Protein AF-A0A9C7URM0-F1 (afdb_monomer_lite)

Foldseek 3Di:
DDDDDDDDDDDPPDPPPPPPVVVVVVVVVVVVVVVPPPPPDDDDDDDDPPPPDDPVRVVVLLVPAPPPWAQEPVVRDTDNAAPPQFADDSSYTHNAADPCQQEAEPVRSYGHNDADQQWAWEADPNGTYTHNAADPQQHADERRYRHNDADPCWAAAPVNNYTHNAADPCQQADDPRYGHNDADPPWADEPRYTHPDADPQWAAEPRYTHNDAPPCFAAEPRYTHNDQVQFAWEFDDDRSHDTHTYTDRAADPCQQAAEPRYGHNDADPCWADDPRYTHNAADPQQRDDDPRYGHHD

pLDDT: mean 79.16, std 22.4, range [27.2, 97.56]

Sequence (297 aa):
MMRLAFLCFSCLLVFTMATSEKALEQQITSISHETNRSYERKSLTKETTYKSLTVAQLNKMLSGCPSPMYLNMVSHKCVVSCPDSTYSYNNLCVETCPPQYPAIDSSSRKCLSTCPQDKFVYLVDDIYVCVDSCPP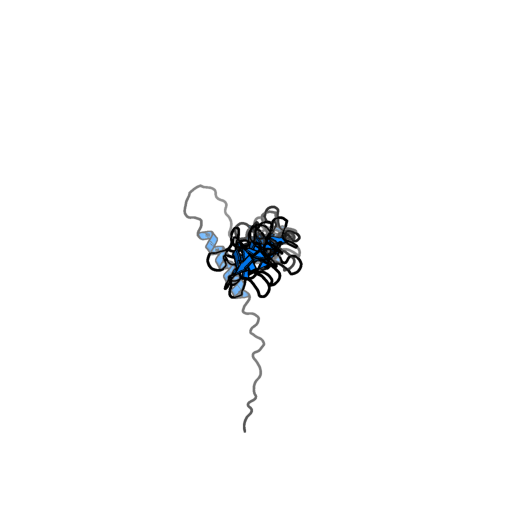GYNYIHGQQCVQTCPPYTWTDTSTMTCLSGCPTHLPYRMNRVCMKECPYPLLYDGNYCRNACLPNQFQAGRNCTSQCPSDTVYNGRICQGSCHEKFTEVVGTVGGQHARVCVQNCSSSKPLLFGTECVSSCPTGTVQYNGACLYGCPPIAPKHSNGHCVSE

InterPro domains:
  IPR009030 Growth factor receptor cysteine-rich domain superfamily [SSF57184] (65-201)
  IPR009030 Growth factor receptor cysteine-rich domain superfamily [SSF57184] (163-285)

Organism: NCBI:txid83374

Secondary structure (DSSP, 8-state):
-----------SSSSSSSSHHHHHHHHHHHHHHHTTSS--S-------------HHHHHHHHTTSPTT-EEETTTTEEESS--TT-EEETTEEESS--TTS-EEETTTTEEESS--TTSEEEEETTEEEEESSPPTT--EEETTEEESSPPTT-EEETTTTEEESS--TTS-EEETTEEESSPPTT-EEETTEEESS--TT-EEETTEEESS--TT-EEETTEEESS-TTSEEEEEEEETTEEEEEEESS--TTS-EEETTEEESSPPTT-EEETTEEESS--TTS-EEETTEEE--

Radius of gyration: 41.85 Å; chains: 1; bounding box: 98×56×119 Å

Structure (mmCIF, N/CA/C/O backbone):
data_AF-A0A9C7URM0-F1
#
_entry.id   AF-A0A9C7URM0-F1
#
loop_
_atom_site.group_PDB
_atom_site.id
_atom_site.type_symbol
_atom_site.label_atom_id
_atom_site.label_alt_id
_atom_site.label_comp_id
_atom_site.label_asym_id
_atom_site.label_entity_id
_atom_site.label_seq_id
_atom_site.pdbx_PDB_ins_code
_atom_site.Cartn_x
_atom_site.Cartn_y
_atom_site.Cartn_z
_atom_site.occupancy
_atom_site.B_iso_or_equiv
_atom_site.auth_seq_id
_atom_site.auth_comp_id
_atom_site.auth_asym_id
_atom_site.auth_atom_id
_atom_site.pdbx_PDB_model_num
ATOM 1 N N . MET A 1 1 ? 49.046 -44.428 4.514 1.00 33.72 1 MET A N 1
ATOM 2 C CA . MET A 1 1 ? 48.876 -45.377 3.390 1.00 33.72 1 MET A CA 1
ATOM 3 C C . MET A 1 1 ? 48.215 -44.609 2.258 1.00 33.72 1 MET A C 1
ATOM 5 O O . MET A 1 1 ? 47.101 -44.157 2.441 1.00 33.72 1 MET A O 1
ATOM 9 N N . MET A 1 2 ? 49.033 -44.110 1.324 1.00 27.50 2 MET A N 1
ATOM 10 C CA . MET A 1 2 ? 49.143 -44.574 -0.081 1.00 27.50 2 MET A CA 1
ATOM 11 C C . MET A 1 2 ? 48.060 -43.953 -0.984 1.00 27.50 2 MET A C 1
ATOM 13 O O . MET A 1 2 ? 46.892 -44.076 -0.671 1.00 27.50 2 MET A O 1
ATOM 17 N N . ARG A 1 3 ? 48.359 -43.332 -2.132 1.00 28.11 3 ARG A N 1
ATOM 18 C CA . ARG A 1 3 ? 49.636 -43.030 -2.802 1.00 28.11 3 ARG A CA 1
ATOM 19 C C . ARG A 1 3 ? 49.385 -42.012 -3.931 1.00 28.11 3 ARG A C 1
ATOM 21 O O . ARG A 1 3 ? 48.292 -41.954 -4.479 1.00 28.11 3 ARG A O 1
ATOM 28 N N . LEU A 1 4 ? 50.447 -41.282 -4.270 1.00 29.30 4 LEU A N 1
ATOM 29 C CA . LEU A 1 4 ? 50.670 -40.498 -5.490 1.00 29.30 4 LEU A CA 1
ATOM 30 C C . LEU A 1 4 ? 50.304 -41.239 -6.792 1.00 29.30 4 LEU A C 1
ATOM 32 O O . LEU A 1 4 ? 50.621 -42.421 -6.917 1.00 29.30 4 LEU A O 1
ATOM 36 N N . ALA A 1 5 ? 49.888 -40.472 -7.808 1.00 28.17 5 ALA A N 1
ATOM 37 C CA . ALA A 1 5 ? 50.411 -40.602 -9.171 1.00 28.17 5 ALA A CA 1
ATOM 38 C C . ALA A 1 5 ? 50.402 -39.240 -9.900 1.00 28.17 5 ALA A C 1
ATOM 40 O O . ALA A 1 5 ? 49.374 -38.582 -10.023 1.00 28.17 5 ALA A O 1
ATOM 41 N N . PHE A 1 6 ? 51.597 -38.840 -10.330 1.00 32.94 6 PHE A N 1
ATOM 42 C CA . PHE A 1 6 ? 51.953 -37.712 -11.194 1.00 32.94 6 PHE A CA 1
ATOM 43 C C . PHE A 1 6 ? 51.970 -38.166 -12.672 1.00 32.94 6 PHE A C 1
ATOM 45 O O . PHE A 1 6 ? 52.113 -39.361 -12.924 1.00 32.94 6 PHE A O 1
ATOM 52 N N . LEU A 1 7 ? 52.008 -37.178 -13.589 1.00 31.33 7 LEU A N 1
ATOM 53 C CA . LEU A 1 7 ? 52.282 -37.203 -15.053 1.00 31.33 7 LEU A CA 1
ATOM 54 C C . LEU A 1 7 ? 51.016 -37.214 -15.950 1.00 31.33 7 LEU A C 1
ATOM 56 O O . LEU A 1 7 ? 50.108 -37.990 -15.707 1.00 31.33 7 LEU A O 1
ATOM 60 N N . CYS A 1 8 ? 50.871 -36.413 -17.017 1.00 27.94 8 CYS A N 1
ATOM 61 C CA . CYS A 1 8 ? 51.815 -35.559 -17.743 1.00 27.94 8 CYS A CA 1
ATOM 62 C C . CYS A 1 8 ? 51.094 -34.414 -18.500 1.00 27.94 8 CYS A C 1
ATOM 64 O O . CYS A 1 8 ? 49.902 -34.480 -18.785 1.00 27.94 8 CYS A O 1
ATOM 66 N N . PHE A 1 9 ? 51.875 -33.379 -18.809 1.00 38.94 9 PHE A N 1
ATOM 67 C CA . PHE A 1 9 ? 51.583 -32.141 -19.538 1.00 38.94 9 PHE A CA 1
ATOM 68 C C . PHE A 1 9 ? 51.058 -32.345 -20.978 1.00 38.94 9 PHE A C 1
ATOM 70 O O . PHE A 1 9 ? 51.323 -33.371 -21.593 1.00 38.94 9 PHE A O 1
ATOM 77 N N . SER A 1 10 ? 50.473 -31.269 -21.534 1.00 35.78 10 SER A N 1
ATOM 78 C CA . SER A 1 10 ? 50.174 -30.977 -22.959 1.00 35.78 10 SER A CA 1
ATOM 79 C C . SER A 1 10 ? 48.793 -31.353 -23.538 1.00 35.78 10 SER A C 1
ATOM 81 O O . SER A 1 10 ? 48.663 -32.281 -24.321 1.00 35.78 10 SER A O 1
ATOM 83 N N . CYS A 1 11 ? 47.757 -30.548 -23.246 1.00 31.31 11 CYS A N 1
ATOM 84 C CA . CYS A 1 11 ? 46.614 -30.352 -24.171 1.00 31.31 11 CYS A CA 1
ATOM 85 C C . CYS A 1 11 ? 45.790 -29.066 -23.921 1.00 31.31 11 CYS A C 1
ATOM 87 O O . CYS A 1 11 ? 44.630 -28.972 -24.309 1.00 31.31 11 CYS A O 1
ATOM 89 N N . LEU A 1 12 ? 46.373 -28.045 -23.281 1.00 33.69 12 LEU A N 1
ATOM 90 C CA . LEU A 1 12 ? 45.657 -26.830 -22.855 1.00 33.69 12 LEU A CA 1
ATOM 91 C C . LEU A 1 12 ? 45.752 -25.636 -23.830 1.00 33.69 12 LEU A C 1
ATOM 93 O O . LEU A 1 12 ? 45.509 -24.507 -23.426 1.00 33.69 12 LEU A O 1
ATOM 97 N N . LEU A 1 13 ? 46.066 -25.854 -25.114 1.00 35.62 13 LEU A N 1
ATOM 98 C CA . LEU A 1 13 ? 46.237 -24.752 -26.083 1.00 35.62 13 LEU A CA 1
ATOM 99 C C . LEU A 1 13 ? 45.584 -24.956 -27.465 1.00 35.62 13 LEU A C 1
ATOM 101 O O . LEU A 1 13 ? 46.030 -24.352 -28.434 1.00 35.62 13 LEU A O 1
ATOM 105 N N . VAL A 1 14 ? 44.514 -25.757 -27.590 1.00 34.50 14 VAL A N 1
ATOM 106 C CA . VAL A 1 14 ? 43.814 -25.920 -28.895 1.00 34.50 14 VAL A CA 1
ATOM 107 C C . VAL A 1 14 ? 42.283 -25.735 -28.836 1.00 34.50 14 VAL A C 1
ATOM 109 O O . VAL A 1 14 ? 41.619 -25.764 -29.864 1.00 34.50 14 VAL A O 1
ATOM 112 N N . PHE A 1 15 ? 41.681 -25.441 -27.679 1.00 30.89 15 PHE A N 1
ATOM 113 C CA . PHE A 1 15 ? 40.209 -25.411 -27.546 1.00 30.89 15 PHE A CA 1
ATOM 114 C C . PHE A 1 15 ? 39.538 -24.023 -27.489 1.00 30.89 15 PHE A C 1
ATOM 116 O O . PHE A 1 15 ? 38.392 -23.925 -27.060 1.00 30.89 15 PHE A O 1
ATOM 123 N N . THR A 1 16 ? 40.185 -22.948 -27.957 1.00 35.06 16 THR A N 1
ATOM 124 C CA . THR A 1 16 ? 39.579 -21.593 -27.970 1.00 35.06 16 THR A CA 1
ATOM 125 C C . THR A 1 16 ? 39.284 -21.008 -29.356 1.00 35.06 16 THR A C 1
ATOM 127 O O . THR A 1 16 ? 38.852 -19.863 -29.431 1.00 35.06 16 THR A O 1
ATOM 130 N N . MET A 1 17 ? 39.432 -21.763 -30.453 1.00 34.03 17 MET A N 1
ATOM 131 C CA . MET A 1 17 ? 39.153 -21.242 -31.809 1.00 34.03 17 MET A CA 1
ATOM 132 C C . MET A 1 17 ? 38.007 -21.921 -32.573 1.00 34.03 17 MET A C 1
ATOM 134 O O . MET A 1 17 ? 37.719 -21.525 -33.694 1.00 34.03 17 MET A O 1
ATOM 138 N N . ALA A 1 18 ? 37.296 -22.886 -31.983 1.00 31.88 18 ALA A N 1
ATOM 139 C CA . ALA A 1 18 ? 36.272 -23.660 -32.703 1.00 31.88 18 ALA A CA 1
ATOM 140 C C . ALA A 1 18 ? 34.807 -23.265 -32.403 1.00 31.88 18 ALA A C 1
ATOM 142 O O . ALA A 1 18 ? 33.886 -23.921 -32.889 1.00 31.88 18 ALA A O 1
ATOM 143 N N . THR A 1 19 ? 34.558 -22.225 -31.598 1.00 36.72 19 THR A N 1
ATOM 144 C CA . THR A 1 19 ? 33.194 -21.844 -31.171 1.00 36.72 19 THR A CA 1
ATOM 145 C C . THR A 1 19 ? 32.627 -20.598 -31.862 1.00 36.72 19 THR A C 1
ATOM 147 O O . THR A 1 19 ? 31.415 -20.405 -31.812 1.00 36.72 19 THR A O 1
ATOM 150 N N . SER A 1 20 ? 33.436 -19.788 -32.560 1.00 40.25 20 SER A N 1
ATOM 151 C CA . SER A 1 20 ? 32.952 -18.583 -33.265 1.00 40.25 20 SER A CA 1
ATOM 152 C C . SER A 1 20 ? 32.461 -18.851 -34.694 1.00 40.25 20 SER A C 1
ATOM 154 O O . SER A 1 20 ? 31.527 -18.196 -35.149 1.00 40.25 20 SER A O 1
ATOM 156 N N . GLU A 1 21 ? 33.029 -19.838 -35.391 1.00 36.56 21 GLU A N 1
ATOM 157 C CA . GLU A 1 21 ? 32.695 -20.141 -36.792 1.00 36.56 21 GLU A CA 1
ATOM 158 C C . GLU A 1 21 ? 31.316 -20.816 -36.919 1.00 36.56 21 GLU A C 1
ATOM 160 O O . GLU A 1 21 ? 30.494 -20.428 -37.748 1.00 36.56 21 GLU A O 1
ATOM 165 N N . LYS A 1 22 ? 30.984 -21.724 -35.988 1.00 36.59 22 LYS A N 1
ATOM 166 C CA . LYS A 1 22 ? 29.659 -22.370 -35.921 1.00 36.59 22 LYS A CA 1
ATOM 167 C C . LYS A 1 22 ? 28.532 -21.422 -35.503 1.00 36.59 22 LYS A C 1
ATOM 169 O O . LYS A 1 22 ? 27.390 -21.620 -35.914 1.00 36.59 22 LYS A O 1
ATOM 174 N N . ALA A 1 23 ? 28.838 -20.392 -34.711 1.00 37.22 23 ALA A N 1
ATOM 175 C CA . ALA A 1 23 ? 27.860 -19.378 -34.320 1.00 37.22 23 ALA A CA 1
ATOM 176 C C . ALA A 1 23 ? 27.489 -18.457 -35.500 1.00 37.22 23 ALA A C 1
ATOM 178 O O . ALA A 1 23 ? 26.336 -18.046 -35.612 1.00 37.22 23 ALA A O 1
ATOM 179 N N . LEU A 1 24 ? 28.437 -18.195 -36.410 1.00 36.34 24 LEU A N 1
ATOM 180 C CA . LEU A 1 24 ? 28.233 -17.394 -37.619 1.00 36.34 24 LEU A CA 1
ATOM 181 C C . LEU A 1 24 ? 27.504 -18.182 -38.728 1.00 36.34 24 LEU A C 1
ATOM 183 O O . LEU A 1 24 ? 26.610 -17.641 -39.376 1.00 36.34 24 LEU A O 1
ATOM 187 N N . GLU A 1 25 ? 27.806 -19.475 -38.906 1.00 36.38 25 GLU A N 1
ATOM 188 C CA . GLU A 1 25 ? 27.089 -20.342 -39.862 1.00 36.38 25 GLU A CA 1
ATOM 189 C C . GLU A 1 25 ? 25.610 -20.546 -39.487 1.00 36.38 25 GLU A C 1
ATOM 191 O O . GLU A 1 25 ? 24.729 -20.490 -40.353 1.00 36.38 25 GLU A O 1
ATOM 196 N N . GLN A 1 26 ? 25.299 -20.712 -38.195 1.00 40.25 26 GLN A N 1
ATOM 197 C CA . GLN A 1 26 ? 23.907 -20.816 -37.738 1.00 40.25 26 GLN A CA 1
ATOM 198 C C . GLN A 1 26 ? 23.119 -19.505 -37.930 1.00 40.25 26 GLN A C 1
ATOM 200 O O . GLN A 1 26 ? 21.923 -19.562 -38.214 1.00 40.25 26 GLN A O 1
ATOM 205 N N . GLN A 1 27 ? 23.775 -18.339 -37.860 1.00 41.38 27 GLN A N 1
ATOM 206 C CA . GLN A 1 27 ? 23.152 -17.020 -38.066 1.00 41.38 27 GLN A CA 1
ATOM 207 C C . GLN A 1 27 ? 22.855 -16.693 -39.540 1.00 41.38 27 GLN A C 1
ATOM 209 O O . GLN A 1 27 ? 21.894 -15.987 -39.833 1.00 41.38 27 GLN A O 1
ATOM 214 N N . ILE A 1 28 ? 23.636 -17.225 -40.485 1.00 42.84 28 ILE A N 1
ATOM 215 C CA . ILE A 1 28 ? 23.419 -17.015 -41.929 1.00 42.84 28 ILE A CA 1
ATOM 216 C C . ILE A 1 28 ? 22.266 -17.894 -42.452 1.00 42.84 28 ILE A C 1
ATOM 218 O O . ILE A 1 28 ? 21.562 -17.516 -43.390 1.00 42.84 28 ILE A O 1
ATOM 222 N N . THR A 1 29 ? 22.022 -19.042 -41.810 1.00 34.50 29 THR A N 1
ATOM 223 C CA . THR A 1 29 ? 21.007 -20.021 -42.237 1.00 34.50 29 THR A CA 1
ATOM 224 C C . THR A 1 29 ? 19.575 -19.616 -41.849 1.00 34.50 29 THR A C 1
ATOM 226 O O . THR A 1 29 ? 18.628 -19.981 -42.540 1.00 34.50 29 THR A O 1
ATOM 229 N N . SER A 1 30 ? 19.379 -18.821 -40.789 1.00 34.44 30 SER A N 1
ATOM 230 C CA . SER A 1 30 ? 18.045 -18.305 -40.429 1.00 34.44 30 SER A CA 1
ATOM 231 C C . SER A 1 30 ? 17.583 -17.174 -41.360 1.00 34.44 30 SER A C 1
ATOM 233 O O . SER A 1 30 ? 16.408 -17.119 -41.719 1.00 34.44 30 SER A O 1
ATOM 235 N N . ILE A 1 31 ? 18.516 -16.339 -41.836 1.00 39.41 31 ILE A N 1
ATOM 236 C CA . ILE A 1 31 ? 18.254 -15.224 -42.767 1.00 39.41 31 ILE A CA 1
ATOM 237 C C . ILE A 1 31 ? 17.792 -15.733 -44.148 1.00 39.41 31 ILE A C 1
ATOM 239 O O . ILE A 1 31 ? 16.957 -15.105 -44.804 1.00 39.41 31 ILE A O 1
ATOM 243 N N . SER A 1 32 ? 18.283 -16.896 -44.590 1.00 34.50 32 SER A N 1
ATOM 244 C CA . SER A 1 32 ? 17.879 -17.514 -45.863 1.00 34.50 32 SER A CA 1
ATOM 245 C C . SER A 1 32 ? 16.561 -18.298 -45.789 1.00 34.50 32 SER A C 1
ATOM 247 O O . SER A 1 32 ? 15.933 -18.539 -46.821 1.00 34.50 32 SER A O 1
ATOM 249 N N . HIS A 1 33 ? 16.115 -18.693 -44.590 1.00 30.55 33 HIS A N 1
ATOM 250 C CA . HIS A 1 33 ? 14.894 -19.486 -44.418 1.00 30.55 33 HIS A CA 1
ATOM 251 C C . HIS A 1 33 ? 13.626 -18.635 -44.235 1.00 30.55 33 HIS A C 1
ATOM 253 O O . HIS A 1 33 ? 12.562 -19.032 -44.715 1.00 30.55 33 HIS A O 1
ATOM 259 N N . GLU A 1 34 ? 13.713 -17.457 -43.606 1.00 31.62 34 GLU A N 1
ATOM 260 C CA . GLU A 1 34 ? 12.561 -16.548 -43.445 1.00 31.62 34 GLU A CA 1
ATOM 261 C C . GLU A 1 34 ? 12.180 -15.822 -44.742 1.00 31.62 34 GLU A C 1
ATOM 263 O O . GLU A 1 34 ? 10.998 -15.580 -44.994 1.00 31.62 34 GLU A O 1
ATOM 268 N N . THR A 1 35 ? 13.144 -15.590 -45.635 1.00 34.53 35 THR A N 1
ATOM 269 C CA . THR A 1 35 ? 12.897 -15.019 -46.970 1.00 34.53 35 THR A CA 1
ATOM 270 C C . THR A 1 35 ? 12.069 -15.936 -47.882 1.00 34.53 35 THR A C 1
ATOM 272 O O . THR A 1 35 ? 11.490 -15.454 -48.853 1.00 34.53 35 THR A O 1
ATOM 275 N N . ASN A 1 36 ? 11.925 -17.228 -47.549 1.00 34.06 36 ASN A N 1
ATOM 276 C CA . ASN A 1 36 ? 11.201 -18.206 -48.371 1.00 34.06 36 ASN A CA 1
ATOM 277 C C . ASN A 1 36 ? 9.778 -18.551 -47.895 1.00 34.06 36 ASN A C 1
ATOM 279 O O . ASN A 1 36 ? 9.052 -19.207 -48.637 1.00 34.06 36 ASN A O 1
ATOM 283 N N . ARG A 1 37 ? 9.335 -18.141 -46.694 1.00 28.98 37 ARG A N 1
ATOM 284 C CA . ARG A 1 37 ? 8.033 -18.598 -46.147 1.00 28.98 37 ARG A CA 1
ATOM 285 C C . ARG A 1 37 ? 6.861 -17.621 -46.300 1.00 28.98 37 ARG A C 1
ATOM 287 O O . ARG A 1 37 ? 5.732 -17.999 -46.014 1.00 28.98 37 ARG A O 1
ATOM 294 N N . SER A 1 38 ? 7.107 -16.400 -46.776 1.00 30.59 38 SER A N 1
ATOM 295 C CA . SER A 1 38 ? 6.070 -15.364 -46.958 1.00 30.59 38 SER A CA 1
ATOM 296 C C . SER A 1 38 ? 5.505 -15.286 -48.392 1.00 30.59 38 SER A C 1
ATOM 298 O O . SER A 1 38 ? 4.476 -14.660 -48.632 1.00 30.59 38 SER A O 1
ATOM 300 N N . TYR A 1 39 ? 6.121 -15.963 -49.368 1.00 30.47 39 TYR A N 1
ATOM 301 C CA . TYR A 1 39 ? 5.790 -15.817 -50.794 1.00 30.47 39 TYR A CA 1
ATOM 302 C C . TYR A 1 39 ? 4.950 -16.973 -51.373 1.00 30.47 39 TYR A C 1
ATOM 304 O O . TYR A 1 39 ? 5.244 -17.505 -52.435 1.00 30.47 39 TYR A O 1
ATOM 312 N N . GLU A 1 40 ? 3.834 -17.323 -50.729 1.00 34.56 40 GLU A N 1
ATOM 313 C CA . GLU A 1 40 ? 2.717 -17.981 -51.427 1.00 34.56 40 GLU A CA 1
ATOM 314 C C . GLU A 1 40 ? 1.411 -17.214 -51.188 1.00 34.56 40 GLU A C 1
ATOM 316 O O . GLU A 1 40 ? 0.646 -17.519 -50.276 1.00 34.56 40 GLU A O 1
ATOM 321 N N . ARG A 1 41 ? 1.174 -16.194 -52.029 1.00 35.19 41 ARG A N 1
ATOM 322 C CA . ARG A 1 41 ? -0.112 -15.810 -52.662 1.00 35.19 41 ARG A CA 1
ATOM 323 C C . ARG A 1 41 ? -0.140 -14.314 -52.989 1.00 35.19 41 ARG A C 1
ATOM 325 O O . ARG A 1 41 ? -0.515 -13.501 -52.152 1.00 35.19 41 ARG A O 1
ATOM 332 N N . LYS A 1 42 ? 0.124 -13.998 -54.260 1.00 28.27 42 LYS A N 1
ATOM 333 C CA . LYS A 1 42 ? -0.661 -13.126 -55.167 1.00 28.27 42 LYS A CA 1
ATOM 334 C C . LYS A 1 42 ? 0.268 -12.475 -56.191 1.00 28.27 42 LYS A C 1
ATOM 336 O O . LYS A 1 42 ? 1.227 -11.795 -55.853 1.00 28.27 42 LYS A O 1
ATOM 341 N N . SER A 1 43 ? -0.053 -12.711 -57.457 1.00 36.28 43 SER A N 1
ATOM 342 C CA . SER A 1 43 ? 0.587 -12.126 -58.628 1.00 36.28 43 SER A CA 1
ATOM 343 C C . SER A 1 43 ? 0.502 -10.598 -58.625 1.00 36.28 43 SER A C 1
ATOM 345 O O . SER A 1 43 ? -0.605 -10.077 -58.500 1.00 36.28 43 SER A O 1
ATOM 347 N N . LEU A 1 44 ? 1.607 -9.903 -58.904 1.00 27.53 44 LEU A N 1
ATOM 348 C CA . LEU A 1 44 ? 1.635 -8.862 -59.937 1.00 27.53 44 LEU A CA 1
ATOM 349 C C . LEU A 1 44 ? 3.079 -8.480 -60.298 1.00 27.53 44 LEU A C 1
ATOM 351 O O . LEU A 1 44 ? 3.937 -8.264 -59.452 1.00 27.53 44 LEU A O 1
ATOM 355 N N . THR A 1 45 ? 3.304 -8.409 -61.599 1.00 33.88 45 THR A N 1
ATOM 356 C CA . THR A 1 45 ? 4.505 -8.036 -62.347 1.00 33.88 45 THR A CA 1
ATOM 357 C C . THR A 1 45 ? 5.186 -6.736 -61.893 1.00 33.88 45 THR A C 1
ATOM 359 O O . THR A 1 45 ? 4.621 -5.656 -62.070 1.00 33.88 45 THR A O 1
ATOM 362 N N . LYS A 1 46 ? 6.446 -6.825 -61.444 1.00 27.20 46 LYS A N 1
ATOM 363 C CA . LYS A 1 46 ? 7.530 -5.882 -61.785 1.00 27.20 46 LYS A CA 1
ATOM 364 C C . LYS A 1 46 ? 8.878 -6.470 -61.359 1.00 27.20 46 LYS A C 1
ATOM 366 O O . LYS A 1 46 ? 9.115 -6.707 -60.180 1.00 27.20 46 LYS A O 1
ATOM 371 N N . GLU A 1 47 ? 9.741 -6.725 -62.336 1.00 35.31 47 GLU A N 1
ATOM 372 C CA . GLU A 1 47 ? 11.135 -7.102 -62.120 1.00 35.31 47 GLU A CA 1
ATOM 373 C C . GLU A 1 47 ? 11.853 -6.011 -61.316 1.00 35.31 47 GLU A C 1
ATOM 375 O O . GLU A 1 47 ? 12.142 -4.927 -61.818 1.00 35.31 47 GLU A O 1
ATOM 380 N N . THR A 1 48 ? 12.173 -6.318 -60.065 1.00 28.30 48 THR A N 1
ATOM 381 C CA . THR A 1 48 ? 13.314 -5.715 -59.376 1.00 28.30 48 THR A CA 1
ATOM 382 C C . THR A 1 48 ? 14.245 -6.861 -59.042 1.00 28.30 48 THR A C 1
ATOM 384 O O . THR A 1 48 ? 14.036 -7.606 -58.089 1.00 28.30 48 THR A O 1
ATOM 387 N N . THR A 1 49 ? 15.240 -7.048 -59.899 1.00 27.69 49 THR A N 1
ATOM 388 C CA . THR A 1 49 ? 16.318 -8.019 -59.750 1.00 27.69 49 THR A CA 1
ATOM 389 C C . THR A 1 49 ? 17.152 -7.645 -58.523 1.00 27.69 49 THR A C 1
ATOM 391 O O . THR A 1 49 ? 18.157 -6.947 -58.638 1.00 27.69 49 THR A O 1
ATOM 394 N N . TYR A 1 50 ? 16.747 -8.080 -57.328 1.00 35.97 50 TYR A N 1
ATOM 395 C CA . TYR A 1 50 ? 17.628 -8.049 -56.162 1.00 35.97 50 TYR A CA 1
ATOM 396 C C . TYR A 1 50 ? 18.649 -9.172 -56.353 1.00 35.97 50 TYR A C 1
ATOM 398 O O . TYR A 1 50 ? 18.369 -10.350 -56.136 1.00 35.97 50 TYR A O 1
ATOM 406 N N . LYS A 1 51 ? 19.829 -8.821 -56.867 1.00 42.09 51 LYS A N 1
ATOM 407 C CA . LYS A 1 51 ? 20.956 -9.747 -56.976 1.00 42.09 51 LYS A CA 1
ATOM 408 C C . LYS A 1 51 ? 21.350 -10.120 -55.545 1.00 42.09 51 LYS A C 1
ATOM 410 O O . LYS A 1 51 ? 21.887 -9.282 -54.827 1.00 42.09 51 LYS A O 1
ATOM 415 N N . SER A 1 52 ? 21.046 -11.341 -55.112 1.00 51.47 52 SER A N 1
ATOM 416 C CA . SER A 1 52 ? 21.477 -11.852 -53.810 1.00 51.47 52 SER A CA 1
ATOM 417 C C . SER A 1 52 ? 23.004 -11.766 -53.734 1.00 51.47 52 SER A C 1
ATOM 419 O O . SER A 1 52 ? 23.694 -12.462 -54.486 1.00 51.47 52 SER A O 1
ATOM 421 N N . LEU A 1 53 ? 23.540 -10.877 -52.892 1.00 57.47 53 LEU A N 1
ATOM 422 C CA . LEU A 1 53 ? 24.982 -10.784 -52.671 1.00 57.47 53 LEU A CA 1
ATOM 423 C C . LEU A 1 53 ? 25.500 -12.116 -52.119 1.00 57.47 53 LEU A C 1
ATOM 425 O O . LEU A 1 53 ? 24.871 -12.731 -51.259 1.00 57.47 53 LEU A O 1
ATOM 429 N N . THR A 1 54 ? 26.664 -12.556 -52.589 1.00 63.75 54 THR A N 1
ATOM 430 C CA . THR A 1 54 ? 27.332 -13.728 -52.012 1.00 63.75 54 THR A CA 1
ATOM 431 C C . THR A 1 54 ? 27.934 -13.380 -50.647 1.00 63.75 54 THR A C 1
ATOM 433 O O . THR A 1 54 ? 28.313 -12.234 -50.400 1.00 63.75 54 THR A O 1
ATOM 436 N N . VAL A 1 55 ? 28.096 -14.372 -49.764 1.00 59.66 55 VAL A N 1
ATOM 437 C CA . VAL A 1 55 ? 28.732 -14.197 -48.437 1.00 59.66 55 VAL A CA 1
ATOM 438 C C . VAL A 1 55 ? 30.113 -13.530 -48.555 1.00 59.66 55 VAL A C 1
ATOM 440 O O . VAL A 1 55 ? 30.466 -12.664 -47.761 1.00 59.66 55 VAL A O 1
ATOM 443 N N . ALA A 1 56 ? 30.868 -13.847 -49.611 1.00 58.69 56 ALA A N 1
ATOM 444 C CA . ALA A 1 56 ? 32.158 -13.221 -49.899 1.00 58.69 56 ALA A CA 1
ATOM 445 C C . ALA A 1 56 ? 32.045 -11.734 -50.294 1.00 58.69 56 ALA A C 1
ATOM 447 O O . ALA A 1 56 ? 32.893 -10.929 -49.911 1.00 58.69 56 ALA A O 1
ATOM 448 N N . GLN A 1 57 ? 31.004 -11.349 -51.041 1.00 61.50 57 GLN A N 1
ATOM 449 C CA . GLN A 1 57 ? 30.743 -9.949 -51.394 1.00 61.50 57 GLN A CA 1
ATOM 450 C C . GLN A 1 57 ? 30.311 -9.137 -50.167 1.00 61.50 57 GLN A C 1
ATOM 452 O O . GLN A 1 57 ? 30.770 -8.008 -49.999 1.00 61.50 57 GLN A O 1
ATOM 457 N N . LEU A 1 58 ? 29.510 -9.733 -49.279 1.00 60.81 58 LEU A N 1
ATOM 458 C CA . LEU A 1 58 ? 29.095 -9.115 -48.022 1.00 60.81 58 LEU A CA 1
ATOM 459 C C . LEU A 1 58 ? 30.276 -8.923 -47.056 1.00 60.81 58 LEU A C 1
ATOM 461 O O . LEU A 1 58 ? 30.482 -7.822 -46.551 1.00 60.81 58 LEU A O 1
ATOM 465 N N . ASN A 1 59 ? 31.112 -9.950 -46.875 1.00 63.38 59 ASN A N 1
ATOM 466 C CA . ASN A 1 59 ? 32.312 -9.872 -46.034 1.00 63.38 59 ASN A CA 1
ATOM 467 C C . ASN A 1 59 ? 33.317 -8.831 -46.550 1.00 63.38 59 ASN A C 1
ATOM 469 O O . ASN A 1 59 ? 33.907 -8.093 -45.762 1.00 63.38 59 ASN A O 1
ATOM 473 N N . LYS A 1 60 ? 33.460 -8.708 -47.876 1.00 66.31 60 LYS A N 1
ATOM 474 C CA . LYS A 1 60 ? 34.294 -7.674 -48.501 1.00 66.31 60 LYS A CA 1
ATOM 475 C C . LYS A 1 60 ? 33.769 -6.262 -48.217 1.00 66.31 60 LYS A C 1
ATOM 477 O O . LYS A 1 60 ? 34.566 -5.369 -47.938 1.00 66.31 60 LYS A O 1
ATOM 482 N N . MET A 1 61 ? 32.451 -6.060 -48.249 1.00 64.75 61 MET A N 1
ATOM 483 C CA . MET A 1 61 ? 31.825 -4.777 -47.906 1.00 64.75 61 MET A CA 1
ATOM 484 C C . MET A 1 61 ? 31.938 -4.450 -46.409 1.00 64.75 61 MET A C 1
ATOM 486 O O . MET A 1 61 ? 32.240 -3.307 -46.077 1.00 64.75 61 MET A O 1
ATOM 490 N N . LEU A 1 62 ? 31.789 -5.437 -45.514 1.00 62.72 62 LEU A N 1
ATOM 491 C CA . LEU A 1 62 ? 32.012 -5.256 -44.070 1.00 62.72 62 LEU A CA 1
ATOM 492 C C . LEU A 1 62 ? 33.451 -4.827 -43.757 1.00 62.72 62 LEU A C 1
ATOM 494 O O . LEU A 1 62 ? 33.662 -3.932 -42.946 1.00 62.72 62 LEU A O 1
ATOM 498 N N . SER A 1 63 ? 34.441 -5.433 -44.420 1.00 63.47 63 SER A N 1
ATOM 499 C CA . SER A 1 63 ? 35.858 -5.075 -44.250 1.00 63.47 63 SER A CA 1
ATOM 500 C C . SER A 1 63 ? 36.247 -3.719 -44.860 1.00 63.47 63 SER A C 1
ATOM 502 O O . SER A 1 63 ? 37.374 -3.268 -44.672 1.00 63.47 63 SER A O 1
ATOM 504 N N . GLY A 1 64 ? 35.340 -3.082 -45.613 1.00 67.69 64 GLY A N 1
ATOM 505 C CA . GLY A 1 64 ? 35.600 -1.850 -46.361 1.00 67.69 64 GLY A CA 1
ATOM 506 C C . GLY A 1 64 ? 35.167 -0.558 -45.666 1.00 67.69 64 GLY A C 1
ATOM 507 O O . GLY A 1 64 ? 35.603 0.511 -46.090 1.00 67.69 64 GLY A O 1
ATOM 508 N N . CYS A 1 65 ? 34.333 -0.620 -44.623 1.00 79.25 65 CYS A N 1
ATOM 509 C CA . CYS A 1 65 ? 33.932 0.581 -43.889 1.00 79.25 65 CYS A CA 1
ATOM 510 C C . CYS A 1 65 ? 34.954 0.901 -42.783 1.00 79.25 65 CYS A C 1
ATOM 512 O O . CYS A 1 65 ? 35.118 0.101 -41.860 1.00 79.25 65 CYS A O 1
ATOM 514 N N . PRO A 1 66 ? 35.649 2.055 -42.840 1.00 81.25 66 PRO A N 1
ATOM 515 C CA . PRO A 1 66 ? 36.563 2.456 -41.779 1.00 81.25 66 PRO A CA 1
ATOM 516 C C . PRO A 1 66 ? 35.781 2.755 -40.495 1.00 81.25 66 PRO A C 1
ATOM 518 O O . PRO A 1 66 ? 34.706 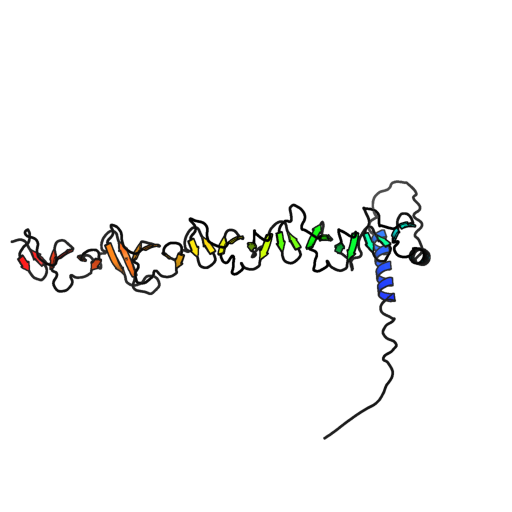3.353 -40.534 1.00 81.25 66 PRO A O 1
ATOM 521 N N . SER A 1 67 ? 36.322 2.360 -39.341 1.00 77.12 67 SER A N 1
ATOM 522 C CA . SER A 1 67 ? 35.752 2.746 -38.045 1.00 77.12 67 SER A CA 1
ATOM 523 C C . SER A 1 67 ? 35.817 4.275 -37.891 1.00 77.12 67 SER A C 1
ATOM 525 O O . SER A 1 67 ? 36.886 4.835 -38.155 1.00 77.12 67 SER A O 1
ATOM 527 N N . PRO A 1 68 ? 34.734 4.973 -37.484 1.00 76.62 68 PRO A N 1
ATOM 528 C CA . PRO A 1 68 ? 33.488 4.465 -36.890 1.00 76.62 68 PRO A CA 1
ATOM 529 C C . PRO A 1 68 ? 32.260 4.525 -37.835 1.00 76.62 68 PRO A C 1
ATOM 531 O O . PRO A 1 68 ? 31.243 5.122 -37.489 1.00 76.62 68 PRO A O 1
ATOM 534 N N . MET A 1 69 ? 32.335 3.961 -39.045 1.00 85.19 69 MET A N 1
ATOM 535 C CA . MET A 1 69 ? 31.214 3.937 -40.002 1.00 85.19 69 MET A CA 1
ATOM 536 C C . MET A 1 69 ? 30.469 2.593 -40.018 1.00 85.19 69 MET A C 1
ATOM 538 O O . MET A 1 69 ? 31.041 1.543 -39.733 1.00 85.19 69 MET A O 1
ATOM 542 N N . TYR A 1 70 ? 29.202 2.628 -40.432 1.00 86.25 70 TYR A N 1
ATOM 543 C CA . TYR A 1 70 ? 28.307 1.477 -40.558 1.00 86.25 70 TYR A CA 1
ATOM 544 C C . TYR A 1 70 ? 27.978 1.199 -42.024 1.00 86.25 70 TYR A C 1
ATOM 546 O O . TYR A 1 70 ? 27.709 2.125 -42.787 1.00 86.25 70 TYR A O 1
ATOM 554 N N . LEU A 1 71 ? 27.938 -0.067 -42.428 1.00 85.19 71 LEU A N 1
ATOM 555 C CA . LEU A 1 71 ? 27.459 -0.460 -43.748 1.00 85.19 71 LEU A CA 1
ATOM 556 C C . LEU A 1 71 ? 25.925 -0.449 -43.769 1.00 85.19 71 LEU A C 1
ATOM 558 O O . LEU A 1 71 ? 25.266 -1.224 -43.074 1.00 85.19 71 LEU A O 1
ATOM 562 N N . ASN A 1 72 ? 25.347 0.406 -44.607 1.00 84.31 72 ASN A N 1
ATOM 563 C CA . ASN A 1 72 ? 23.922 0.383 -44.892 1.00 84.31 72 ASN A CA 1
ATOM 564 C C . ASN A 1 72 ? 23.617 -0.720 -45.917 1.00 84.31 72 ASN A C 1
ATOM 566 O O . ASN A 1 72 ? 24.055 -0.642 -47.064 1.00 84.31 72 ASN A O 1
ATOM 570 N N . MET A 1 73 ? 22.845 -1.729 -45.511 1.00 74.88 73 MET A N 1
ATOM 571 C CA . MET A 1 73 ? 22.565 -2.913 -46.332 1.00 74.88 73 MET A CA 1
ATOM 572 C C . MET A 1 73 ? 21.646 -2.652 -47.534 1.00 74.88 73 MET A C 1
ATOM 574 O O . MET A 1 73 ? 21.682 -3.421 -48.488 1.00 74.88 73 MET A O 1
ATOM 578 N N . VAL A 1 74 ? 20.873 -1.562 -47.515 1.00 76.56 74 VAL A N 1
ATOM 579 C CA . VAL A 1 74 ? 19.931 -1.188 -48.586 1.00 76.56 74 VAL A CA 1
ATOM 580 C C . VAL A 1 74 ? 20.619 -0.362 -49.676 1.00 76.56 74 VAL A C 1
ATOM 582 O O . VAL A 1 74 ? 20.401 -0.566 -50.865 1.00 76.56 74 VAL A O 1
ATOM 585 N N . SER A 1 75 ? 21.464 0.588 -49.278 1.00 80.50 75 SER A N 1
ATOM 586 C CA . SER A 1 75 ? 22.188 1.487 -50.192 1.00 80.50 75 SER A CA 1
ATOM 587 C C . SER A 1 75 ? 23.605 1.017 -50.523 1.00 80.50 75 SER A C 1
ATOM 589 O O . SER A 1 75 ? 24.243 1.602 -51.398 1.00 80.50 75 SER A O 1
ATOM 591 N N . HIS A 1 76 ? 24.106 -0.001 -49.818 1.00 79.19 76 HIS A N 1
ATOM 592 C CA . HIS A 1 76 ? 25.474 -0.521 -49.905 1.00 79.19 76 HIS A CA 1
ATOM 593 C C . HIS A 1 76 ? 26.571 0.541 -49.696 1.00 79.19 76 HIS A C 1
ATOM 595 O O . HIS A 1 76 ? 27.663 0.435 -50.254 1.00 79.19 76 HIS A O 1
ATOM 601 N N . LYS A 1 77 ? 26.290 1.581 -48.900 1.00 84.06 77 LYS A N 1
ATOM 602 C CA . LYS A 1 77 ? 27.227 2.670 -48.581 1.00 84.06 77 LYS A CA 1
ATOM 603 C C . LYS A 1 77 ? 27.598 2.665 -47.102 1.00 84.06 77 LYS A C 1
ATOM 605 O O . LYS A 1 77 ? 26.766 2.345 -46.255 1.00 84.06 77 LYS A O 1
ATOM 610 N N . CYS A 1 78 ? 28.828 3.077 -46.799 1.00 87.50 78 CYS A N 1
ATOM 611 C CA . CYS A 1 78 ? 29.235 3.362 -45.429 1.00 87.50 78 CYS A CA 1
ATOM 612 C C . CYS A 1 78 ? 28.619 4.697 -44.990 1.00 87.50 78 CYS A C 1
ATOM 614 O O . CYS A 1 78 ? 28.777 5.714 -45.669 1.00 87.50 78 CYS A O 1
ATOM 616 N N . VAL A 1 79 ? 27.934 4.697 -43.855 1.00 88.44 79 VAL A N 1
ATOM 617 C CA . VAL A 1 79 ? 27.285 5.864 -43.253 1.00 88.44 79 VAL A CA 1
ATOM 618 C C . VAL A 1 79 ? 27.816 6.080 -41.841 1.00 88.44 79 VAL A C 1
ATOM 620 O O . VAL A 1 79 ? 28.189 5.132 -41.158 1.00 88.44 79 VAL A O 1
ATOM 623 N N . VAL A 1 80 ? 27.876 7.334 -41.393 1.00 86.31 80 VAL A N 1
ATOM 624 C CA . VAL A 1 80 ? 28.357 7.671 -40.037 1.00 86.31 80 VAL A CA 1
ATOM 625 C C . VAL A 1 80 ? 27.312 7.313 -38.972 1.00 86.31 80 VAL A C 1
ATOM 627 O O . VAL A 1 80 ? 27.653 6.985 -37.841 1.00 86.31 80 VAL A O 1
ATOM 630 N N . SER A 1 81 ? 26.033 7.317 -39.346 1.00 88.50 81 SER A N 1
ATOM 631 C CA . SER A 1 81 ? 24.915 6.881 -38.515 1.00 88.50 81 SER A CA 1
ATOM 632 C C . SER A 1 81 ? 23.917 6.092 -39.355 1.00 88.50 81 SER A C 1
ATOM 634 O O . SER A 1 81 ? 23.720 6.365 -40.542 1.00 88.50 81 SER A O 1
ATOM 636 N N . CYS A 1 82 ? 23.288 5.092 -38.740 1.00 88.94 82 CYS A N 1
ATOM 637 C CA . CYS A 1 82 ? 22.236 4.334 -39.402 1.00 88.94 82 CYS A CA 1
ATOM 638 C C . CYS A 1 82 ? 20.994 5.214 -39.635 1.00 88.94 82 CYS A C 1
ATOM 640 O O . CYS A 1 82 ? 20.664 6.005 -38.745 1.00 88.94 82 CYS A O 1
ATOM 642 N N . PRO A 1 83 ? 20.317 5.111 -40.798 1.00 88.88 83 PRO A N 1
ATOM 643 C CA . PRO A 1 83 ? 19.060 5.813 -41.071 1.00 88.88 83 PRO A CA 1
ATOM 644 C C . PRO A 1 83 ? 17.983 5.558 -40.012 1.00 88.88 83 PRO A C 1
ATOM 646 O O . PRO A 1 83 ? 18.027 4.541 -39.322 1.00 88.88 83 PRO A O 1
ATOM 649 N N . ASP A 1 84 ? 16.983 6.439 -39.939 1.00 83.31 84 ASP A N 1
ATOM 650 C CA . ASP A 1 84 ? 15.980 6.456 -38.861 1.00 83.31 84 ASP A CA 1
ATOM 651 C C . ASP A 1 84 ? 15.159 5.166 -38.705 1.00 83.31 84 ASP A C 1
ATOM 653 O O . ASP A 1 84 ? 14.697 4.876 -37.607 1.00 83.31 84 ASP A O 1
ATOM 657 N N . SER A 1 85 ? 15.023 4.364 -39.762 1.00 83.38 85 SER A N 1
ATOM 658 C CA . SER A 1 85 ? 14.310 3.079 -39.751 1.00 83.38 85 SER A CA 1
ATOM 659 C C . SER A 1 85 ? 15.215 1.862 -39.513 1.00 83.38 85 SER A C 1
ATOM 661 O O . SER A 1 85 ? 14.800 0.735 -39.769 1.00 83.38 85 SER A O 1
ATOM 663 N N . THR A 1 86 ? 16.470 2.067 -39.103 1.00 89.25 86 THR A N 1
ATOM 664 C CA . THR A 1 86 ? 17.455 0.988 -38.935 1.00 89.25 86 THR A CA 1
ATOM 665 C C . THR A 1 86 ? 18.272 1.146 -37.658 1.00 89.25 86 THR A C 1
ATOM 667 O O . THR A 1 86 ? 18.487 2.251 -37.156 1.00 89.25 86 THR A O 1
ATOM 670 N N . TYR A 1 87 ? 18.783 0.024 -37.167 1.00 91.25 87 TYR A N 1
ATOM 671 C CA . TYR A 1 87 ? 19.547 -0.092 -35.936 1.00 91.25 87 TYR A CA 1
ATOM 672 C C . TYR A 1 87 ? 20.969 -0.555 -36.228 1.00 91.25 87 TYR A C 1
ATOM 674 O O . TYR A 1 87 ? 21.216 -1.331 -37.151 1.00 91.25 87 TYR A O 1
ATOM 682 N N . SER A 1 88 ? 21.916 -0.081 -35.428 1.00 91.94 88 SER A N 1
ATOM 683 C CA . SER A 1 88 ? 23.312 -0.483 -35.529 1.00 91.94 88 SER A CA 1
ATOM 684 C C . SER A 1 88 ? 23.560 -1.818 -34.822 1.00 91.94 88 SER A C 1
ATOM 686 O O . SER A 1 88 ? 23.233 -2.003 -33.647 1.00 91.94 88 SER A O 1
ATOM 688 N N . TYR A 1 89 ? 24.178 -2.755 -35.536 1.00 90.62 89 TYR A N 1
ATOM 689 C CA . TYR A 1 89 ? 24.615 -4.046 -35.008 1.00 90.62 89 TYR A CA 1
ATOM 690 C C . TYR A 1 89 ? 25.863 -4.518 -35.757 1.00 90.62 89 TYR A C 1
ATOM 692 O O . TYR A 1 89 ? 25.832 -4.619 -36.976 1.00 90.62 89 TYR A O 1
ATOM 700 N N . ASN A 1 90 ? 26.971 -4.794 -35.056 1.00 85.44 90 ASN A N 1
ATOM 701 C CA . ASN A 1 90 ? 28.231 -5.274 -35.656 1.00 85.44 90 ASN A CA 1
ATOM 702 C C . ASN A 1 90 ? 28.662 -4.511 -36.933 1.00 85.44 90 ASN A C 1
ATOM 704 O O . ASN A 1 90 ? 28.965 -5.116 -37.957 1.00 85.44 90 ASN A O 1
ATOM 708 N N . ASN A 1 91 ? 28.680 -3.172 -36.872 1.00 84.81 91 ASN A N 1
ATOM 709 C CA . ASN A 1 91 ? 29.000 -2.269 -37.994 1.00 84.81 91 ASN A CA 1
ATOM 710 C C . ASN A 1 91 ? 28.033 -2.338 -39.194 1.00 84.81 91 ASN A C 1
ATOM 712 O O . ASN A 1 91 ? 28.347 -1.830 -40.268 1.00 84.81 91 ASN A O 1
ATOM 716 N N . LEU A 1 92 ? 26.848 -2.922 -39.023 1.00 87.94 92 LEU A N 1
ATOM 717 C CA . LEU A 1 92 ? 25.778 -2.965 -40.018 1.00 87.94 92 LEU A CA 1
ATOM 718 C C . LEU A 1 92 ? 24.585 -2.136 -39.550 1.00 87.94 92 LEU A C 1
ATOM 720 O O . LEU A 1 92 ? 24.312 -2.055 -38.352 1.00 87.94 92 LEU A O 1
ATOM 724 N N . CYS A 1 93 ? 23.854 -1.572 -40.507 1.00 90.62 93 CYS A N 1
ATOM 725 C CA . CYS A 1 93 ? 22.510 -1.059 -40.274 1.00 90.62 93 CYS A CA 1
ATOM 726 C C . CYS A 1 93 ? 21.494 -2.135 -40.657 1.00 90.62 93 CYS A C 1
ATOM 728 O O . CYS A 1 93 ? 21.408 -2.513 -41.829 1.00 90.62 93 CYS A O 1
ATOM 730 N N . VAL A 1 94 ? 20.751 -2.625 -39.667 1.00 88.44 94 VAL A N 1
ATOM 731 C CA . VAL A 1 94 ? 19.738 -3.678 -39.803 1.00 88.44 94 VAL A CA 1
ATOM 732 C C . VAL A 1 94 ? 18.347 -3.119 -39.515 1.00 88.44 94 VAL A C 1
ATOM 734 O O . VAL A 1 94 ? 18.199 -2.233 -38.681 1.00 88.44 94 VAL A O 1
ATOM 737 N N . GLU A 1 95 ? 17.318 -3.619 -40.194 1.00 88.00 95 GLU A N 1
ATOM 738 C CA . GLU A 1 95 ? 15.926 -3.206 -39.937 1.00 88.00 95 GLU A CA 1
ATOM 739 C C . GLU A 1 95 ? 15.357 -3.853 -38.668 1.00 88.00 95 GLU A C 1
ATOM 741 O O . GLU A 1 95 ? 14.543 -3.259 -37.969 1.00 88.00 95 GLU A O 1
ATOM 746 N N . THR A 1 96 ? 15.814 -5.060 -38.332 1.00 89.00 96 THR A N 1
ATOM 747 C CA . THR A 1 96 ? 15.392 -5.792 -37.135 1.00 89.00 96 THR A CA 1
ATOM 748 C C . THR A 1 96 ? 16.615 -6.331 -36.417 1.00 89.00 96 THR A C 1
ATOM 750 O O . THR A 1 96 ? 17.536 -6.863 -37.043 1.00 89.00 96 THR A O 1
ATOM 753 N N . CYS A 1 97 ? 16.642 -6.177 -35.096 1.00 91.44 97 CYS A N 1
ATOM 754 C CA . CYS A 1 97 ? 17.738 -6.699 -34.301 1.00 91.44 97 CYS A CA 1
ATOM 755 C C . CYS A 1 97 ? 17.723 -8.239 -34.269 1.00 91.44 97 CYS A C 1
ATOM 757 O O . CYS A 1 97 ? 16.650 -8.844 -34.223 1.00 91.44 97 CYS A O 1
ATOM 759 N N . PRO A 1 98 ? 18.895 -8.898 -34.271 1.00 91.38 98 PRO A N 1
ATOM 760 C CA . PRO A 1 98 ? 18.967 -10.353 -34.198 1.00 91.38 98 PRO A CA 1
ATOM 761 C C . PRO A 1 98 ? 18.335 -10.907 -32.910 1.00 91.38 98 PRO A C 1
ATOM 763 O O . PRO A 1 98 ? 18.433 -10.254 -31.871 1.00 91.38 98 PRO A O 1
ATOM 766 N N . PRO A 1 99 ? 17.821 -12.153 -32.901 1.00 90.00 99 PRO A N 1
ATOM 767 C CA . PRO A 1 99 ? 17.185 -12.748 -31.716 1.00 90.00 99 PRO A CA 1
ATOM 768 C C . PRO A 1 99 ? 18.066 -12.804 -30.455 1.00 90.00 99 PRO A C 1
ATOM 770 O O . PRO A 1 99 ? 17.556 -12.804 -29.341 1.00 90.00 99 PRO A O 1
ATOM 773 N N . GLN A 1 100 ? 19.394 -12.851 -30.617 1.00 89.88 100 GLN A N 1
ATOM 774 C CA . GLN A 1 100 ? 20.365 -12.832 -29.509 1.00 89.88 100 GLN A CA 1
ATOM 775 C C . GLN A 1 100 ? 20.604 -11.420 -28.939 1.00 89.88 100 GLN A C 1
ATOM 777 O O . GLN A 1 100 ? 21.171 -11.276 -27.858 1.00 89.88 100 GLN A O 1
ATOM 782 N N . TYR A 1 101 ? 20.187 -10.387 -29.675 1.00 93.44 101 TYR A N 1
ATOM 783 C CA . TYR A 1 101 ? 20.310 -8.972 -29.329 1.00 93.44 101 TYR A CA 1
ATOM 784 C C . TYR A 1 101 ? 18.950 -8.267 -29.432 1.00 93.44 101 TYR A C 1
ATOM 786 O O . TYR A 1 101 ? 18.825 -7.307 -30.189 1.00 93.44 101 TYR A O 1
ATOM 794 N N . PRO A 1 102 ? 17.917 -8.744 -28.713 1.00 93.38 102 PRO A N 1
ATOM 795 C CA . PRO A 1 102 ? 16.534 -8.323 -28.928 1.00 93.38 102 PRO A CA 1
ATOM 796 C C . PRO A 1 102 ? 16.216 -6.923 -28.383 1.00 93.38 102 PRO A C 1
ATOM 798 O O . PRO A 1 102 ? 15.124 -6.415 -28.627 1.00 93.38 102 PRO A O 1
ATOM 801 N N . ALA A 1 103 ? 17.120 -6.314 -27.610 1.00 95.62 103 ALA A N 1
ATOM 802 C CA . ALA A 1 103 ? 16.897 -5.009 -27.009 1.00 95.62 103 ALA A CA 1
ATOM 803 C C . ALA A 1 103 ? 17.454 -3.883 -27.886 1.00 95.62 103 ALA A C 1
ATOM 805 O O . ALA A 1 103 ? 18.489 -4.031 -28.530 1.00 95.62 103 ALA A O 1
ATOM 806 N N . ILE A 1 104 ? 16.793 -2.731 -27.877 1.00 95.94 104 ILE A N 1
ATOM 807 C CA . ILE A 1 104 ? 17.179 -1.552 -28.649 1.00 95.94 104 ILE A CA 1
ATOM 808 C C . ILE A 1 104 ? 17.501 -0.424 -27.685 1.00 95.94 104 ILE A C 1
ATOM 810 O O . ILE A 1 104 ? 16.643 0.011 -26.925 1.00 95.94 104 ILE A O 1
ATOM 814 N N . ASP A 1 105 ? 18.714 0.108 -27.748 1.00 95.56 105 ASP A N 1
ATOM 815 C CA . ASP A 1 105 ? 19.016 1.372 -27.089 1.00 95.56 105 ASP A CA 1
ATOM 816 C C . ASP A 1 105 ? 18.377 2.533 -27.859 1.00 95.56 105 ASP A C 1
ATOM 818 O O . ASP A 1 105 ? 18.790 2.835 -28.981 1.00 95.56 105 ASP A O 1
ATOM 822 N N . SER A 1 106 ? 17.383 3.193 -27.263 1.00 93.19 106 SER A N 1
ATOM 823 C CA . SER A 1 106 ? 16.666 4.302 -27.904 1.00 93.19 106 SER A CA 1
ATOM 824 C C . SER A 1 106 ? 17.562 5.501 -28.225 1.00 93.19 106 SER A C 1
ATOM 826 O O . SER A 1 106 ? 17.339 6.161 -29.239 1.00 93.19 106 SER A O 1
ATOM 828 N N . SER A 1 107 ? 18.597 5.767 -27.418 1.00 91.06 107 SER A N 1
ATOM 829 C CA . SER A 1 107 ? 19.454 6.943 -27.602 1.00 91.06 107 SER A CA 1
ATOM 830 C C . SER A 1 107 ? 20.507 6.728 -28.686 1.00 91.06 107 SER A C 1
ATOM 832 O O . SER A 1 107 ? 20.802 7.638 -29.456 1.00 91.06 107 SER A O 1
ATOM 834 N N . SER A 1 108 ? 21.085 5.525 -28.757 1.00 90.88 108 SER A N 1
ATOM 835 C CA . SER A 1 108 ? 22.145 5.194 -29.721 1.00 90.88 108 SER A CA 1
ATOM 836 C C . SER A 1 108 ? 21.651 4.425 -30.953 1.00 90.88 108 SER A C 1
ATOM 838 O O . SER A 1 108 ? 22.419 4.222 -31.894 1.00 90.88 108 SER A O 1
ATOM 840 N N . ARG A 1 109 ? 20.378 4.001 -30.965 1.00 90.75 109 ARG A N 1
ATOM 841 C CA . ARG A 1 109 ? 19.779 3.108 -31.972 1.00 90.75 109 ARG A CA 1
ATOM 842 C C . ARG A 1 109 ? 20.635 1.865 -32.208 1.00 90.75 109 ARG A C 1
ATOM 844 O O . ARG A 1 109 ? 20.948 1.518 -33.347 1.00 90.75 109 ARG A O 1
ATOM 851 N N . LYS A 1 110 ? 21.066 1.217 -31.127 1.00 93.38 110 LYS A N 1
ATOM 852 C CA . LYS A 1 110 ? 21.952 0.047 -31.157 1.00 93.38 110 LYS A CA 1
ATOM 853 C C . LYS A 1 110 ? 21.239 -1.194 -30.636 1.00 93.38 110 LYS A C 1
ATOM 855 O O . LYS A 1 110 ? 20.564 -1.124 -29.613 1.00 93.38 110 LYS A O 1
ATOM 860 N N . CYS A 1 111 ? 21.443 -2.324 -31.308 1.00 94.81 111 CYS A N 1
ATOM 861 C CA . CYS A 1 111 ? 20.976 -3.618 -30.821 1.00 94.81 111 CYS A CA 1
ATOM 862 C C . CYS A 1 111 ? 21.845 -4.096 -29.647 1.00 94.81 111 CYS A C 1
ATOM 864 O O . CYS A 1 111 ? 23.078 -4.105 -29.723 1.00 94.81 111 CYS A O 1
ATOM 866 N N . LEU A 1 112 ? 21.198 -4.523 -28.569 1.00 95.81 112 LEU A N 1
ATOM 867 C CA . LEU A 1 112 ? 21.794 -4.975 -27.318 1.00 95.81 112 LEU A CA 1
ATOM 868 C C . LEU A 1 112 ? 21.232 -6.346 -26.933 1.00 95.81 112 LEU A C 1
ATOM 870 O O . LEU A 1 112 ? 20.076 -6.660 -27.201 1.00 95.81 112 LEU A O 1
ATOM 874 N N . SER A 1 113 ? 22.039 -7.158 -26.251 1.00 94.44 113 SER A N 1
ATOM 875 C CA . SER A 1 113 ? 21.581 -8.431 -25.674 1.00 94.44 113 SER A CA 1
ATOM 876 C C . SER A 1 113 ? 20.553 -8.215 -24.564 1.00 94.44 113 SER A C 1
ATOM 878 O O . SER A 1 113 ? 19.595 -8.969 -24.444 1.00 94.44 113 SER A O 1
ATOM 880 N N . THR A 1 114 ? 20.752 -7.171 -23.761 1.00 95.12 114 THR A N 1
ATOM 881 C CA . THR A 1 114 ? 19.918 -6.785 -22.620 1.00 95.12 114 THR A CA 1
ATOM 882 C C . THR A 1 114 ? 20.053 -5.286 -22.388 1.00 95.12 114 THR A C 1
ATOM 884 O O . THR A 1 114 ? 21.095 -4.707 -22.714 1.00 95.12 114 THR A O 1
ATOM 887 N N . CYS A 1 115 ? 19.047 -4.658 -21.780 1.00 96.44 115 CYS A N 1
ATOM 888 C CA . CYS A 1 115 ? 19.172 -3.257 -21.395 1.00 96.44 115 CYS A CA 1
ATOM 889 C C . CYS A 1 115 ? 20.225 -3.060 -20.286 1.00 96.44 115 CYS A C 1
ATOM 891 O O . CYS A 1 115 ? 20.330 -3.897 -19.383 1.00 96.44 115 CYS A O 1
ATOM 893 N N . PRO A 1 116 ? 21.019 -1.974 -20.347 1.00 95.44 116 PRO A N 1
ATOM 894 C CA . PRO A 1 116 ? 21.936 -1.589 -19.276 1.00 95.44 116 PRO A CA 1
ATOM 895 C C . PRO A 1 116 ? 21.207 -1.364 -17.945 1.00 95.44 116 PRO A C 1
ATOM 897 O O . PRO A 1 116 ? 20.022 -1.042 -17.937 1.00 95.44 116 PRO A O 1
ATOM 900 N N . GLN A 1 117 ? 21.903 -1.525 -16.815 1.00 93.06 117 GLN A N 1
ATOM 901 C CA . GLN A 1 117 ? 21.303 -1.396 -15.473 1.00 93.06 117 GLN A CA 1
ATOM 902 C C . GLN A 1 117 ? 20.807 0.025 -15.162 1.00 93.06 117 GLN A C 1
ATOM 904 O O . GLN A 1 117 ? 19.866 0.194 -14.395 1.00 93.06 117 GLN A O 1
ATOM 909 N N . ASP A 1 118 ? 21.423 1.030 -15.776 1.00 93.75 118 ASP A N 1
ATOM 910 C CA . ASP A 1 118 ? 21.114 2.454 -15.652 1.00 93.75 118 ASP A CA 1
ATOM 911 C C . ASP A 1 118 ? 19.969 2.926 -16.562 1.00 93.75 118 ASP A C 1
ATOM 913 O O . ASP A 1 118 ? 19.572 4.085 -16.479 1.00 93.75 118 ASP A O 1
ATOM 917 N N . LYS A 1 119 ? 19.409 2.041 -17.399 1.00 95.38 119 LYS A N 1
ATOM 918 C CA . LYS A 1 119 ? 18.269 2.342 -18.275 1.00 95.38 119 LYS A CA 1
ATOM 919 C C . LYS A 1 119 ? 17.022 1.572 -17.866 1.00 95.38 119 LYS A C 1
ATOM 921 O O . LYS A 1 119 ? 17.103 0.476 -17.318 1.00 95.38 119 LYS A O 1
ATOM 926 N N . PHE A 1 120 ? 15.860 2.124 -18.193 1.00 96.62 120 PHE A N 1
ATOM 927 C CA . PHE A 1 120 ? 14.577 1.449 -18.054 1.00 96.62 120 PHE A CA 1
ATOM 928 C C . PHE A 1 120 ? 14.212 0.676 -19.318 1.00 96.62 120 PHE A C 1
ATOM 930 O O . PHE A 1 120 ? 14.640 1.006 -20.422 1.00 96.62 120 PHE A O 1
ATOM 937 N N . VAL A 1 121 ? 13.392 -0.353 -19.149 1.00 97.50 121 VAL A N 1
ATOM 938 C CA . VAL A 1 121 ? 12.880 -1.212 -20.212 1.00 97.50 121 VAL A CA 1
ATOM 939 C C . VAL A 1 121 ? 11.451 -0.798 -20.529 1.00 97.50 121 VAL A C 1
ATOM 941 O O . VAL A 1 121 ? 10.558 -0.916 -19.691 1.00 97.50 121 VAL A O 1
ATOM 944 N N . TYR A 1 122 ? 11.221 -0.364 -21.758 1.00 96.56 122 TYR A N 1
ATOM 945 C CA . TYR A 1 122 ? 9.905 -0.086 -22.308 1.00 96.56 122 TYR A CA 1
ATOM 946 C C . TYR A 1 122 ? 9.575 -1.130 -23.377 1.00 96.56 122 TYR A C 1
ATOM 948 O O . TYR A 1 122 ? 10.331 -1.295 -24.330 1.00 96.56 122 TYR A O 1
ATOM 956 N N . LEU A 1 123 ? 8.480 -1.872 -23.199 1.00 93.81 123 LEU A N 1
ATOM 957 C CA . LEU A 1 123 ? 8.083 -2.932 -24.125 1.00 93.81 123 LEU A CA 1
ATOM 958 C C . LEU A 1 123 ? 7.112 -2.375 -25.175 1.00 93.81 123 LEU A C 1
ATOM 960 O O . LEU A 1 123 ? 6.037 -1.896 -24.817 1.00 93.81 123 LEU A O 1
ATOM 964 N N . VAL A 1 124 ? 7.484 -2.452 -26.453 1.00 90.19 124 VAL A N 1
ATOM 965 C CA . VAL A 1 124 ? 6.650 -2.035 -27.594 1.00 90.19 124 VAL A CA 1
ATOM 966 C C . VAL A 1 124 ? 6.530 -3.209 -28.545 1.00 90.19 124 VAL A C 1
ATOM 968 O O . VAL A 1 124 ? 7.545 -3.629 -29.086 1.00 90.19 124 VAL A O 1
ATOM 971 N N . ASP A 1 125 ? 5.324 -3.745 -28.731 1.00 88.31 125 ASP A N 1
ATOM 972 C CA . ASP A 1 125 ? 5.075 -4.886 -29.628 1.00 88.31 125 ASP A CA 1
ATOM 973 C C . ASP A 1 125 ? 6.073 -6.047 -29.406 1.00 88.31 125 ASP A C 1
ATOM 975 O O . ASP A 1 125 ? 6.688 -6.554 -30.339 1.00 88.31 125 ASP A O 1
ATOM 979 N N . ASP A 1 126 ? 6.278 -6.418 -28.133 1.00 85.88 126 ASP A N 1
ATOM 980 C CA . ASP A 1 126 ? 7.231 -7.440 -27.660 1.00 85.88 126 ASP A CA 1
ATOM 981 C C . ASP A 1 126 ? 8.728 -7.131 -27.882 1.00 85.88 126 ASP A C 1
ATOM 983 O O . ASP A 1 126 ? 9.594 -7.974 -27.634 1.00 85.88 126 ASP A O 1
ATOM 987 N N . ILE A 1 127 ? 9.063 -5.897 -28.266 1.00 89.12 127 ILE A N 1
ATOM 988 C CA . ILE A 1 127 ? 10.439 -5.412 -28.411 1.00 89.12 127 ILE A CA 1
ATOM 989 C C . ILE A 1 127 ? 10.858 -4.647 -27.156 1.00 89.12 127 ILE A C 1
ATOM 991 O O . ILE A 1 127 ? 10.177 -3.722 -26.707 1.00 89.12 127 ILE A O 1
ATOM 995 N N . TYR A 1 128 ? 12.017 -5.003 -26.599 1.00 94.50 128 TYR A N 1
ATOM 996 C CA . TYR A 1 128 ? 12.598 -4.309 -25.452 1.00 94.50 128 TYR A CA 1
ATOM 997 C C . TYR A 1 128 ? 13.307 -3.033 -25.905 1.00 94.50 128 TYR A C 1
ATOM 999 O O . TYR A 1 128 ? 14.344 -3.090 -26.559 1.00 94.50 128 TYR A O 1
ATOM 1007 N N . VAL A 1 129 ? 12.794 -1.872 -25.521 1.00 96.19 129 VAL A N 1
ATOM 1008 C CA . VAL A 1 129 ? 13.416 -0.577 -25.802 1.00 96.19 129 VAL A CA 1
ATOM 1009 C C . VAL A 1 129 ? 14.021 -0.025 -24.516 1.00 96.19 129 VAL A C 1
ATOM 1011 O O . VAL A 1 129 ? 13.323 0.181 -23.527 1.00 96.19 129 VAL A O 1
ATOM 1014 N N . CYS A 1 130 ? 15.327 0.221 -24.516 1.00 97.50 130 CYS A N 1
ATOM 1015 C CA . CYS A 1 130 ? 16.044 0.795 -23.387 1.00 97.50 130 CYS A CA 1
ATOM 1016 C C . CYS A 1 130 ? 15.945 2.322 -23.444 1.00 97.50 130 CYS A C 1
ATOM 1018 O O . CYS A 1 130 ? 16.392 2.942 -24.414 1.00 97.50 130 CYS A O 1
ATOM 1020 N N . VAL A 1 131 ? 15.373 2.928 -22.411 1.00 96.69 131 VAL A N 1
ATOM 1021 C CA . VAL A 1 131 ? 15.098 4.368 -22.318 1.00 96.69 131 VAL A CA 1
ATOM 1022 C C . VAL A 1 131 ? 15.683 4.943 -21.031 1.00 96.69 131 VAL A C 1
ATOM 1024 O O . VAL A 1 131 ? 15.753 4.252 -20.018 1.00 96.69 131 VAL A O 1
ATOM 1027 N N . ASP A 1 132 ? 16.091 6.210 -21.055 1.00 94.75 132 ASP A N 1
ATOM 1028 C CA . ASP A 1 132 ? 16.630 6.882 -19.860 1.00 94.75 132 ASP A CA 1
ATOM 1029 C C . ASP A 1 132 ? 15.514 7.278 -18.875 1.00 94.75 132 ASP A C 1
ATOM 1031 O O . ASP A 1 132 ? 15.733 7.404 -17.672 1.00 94.75 132 ASP A O 1
ATOM 1035 N N . SER A 1 133 ? 14.290 7.448 -19.377 1.00 93.94 133 SER A N 1
ATOM 1036 C CA . SER A 1 133 ? 13.093 7.730 -18.589 1.00 93.94 133 SER A CA 1
ATOM 1037 C C . SER A 1 133 ? 11.868 7.075 -19.218 1.00 93.94 133 SER A C 1
ATOM 1039 O O . SER A 1 133 ? 11.798 6.880 -20.434 1.00 93.94 133 SER A O 1
ATOM 1041 N N . CYS A 1 134 ? 10.897 6.705 -18.383 1.00 95.44 134 CYS A N 1
ATOM 1042 C CA . CYS A 1 134 ? 9.688 6.066 -18.875 1.00 95.44 134 CYS A CA 1
ATOM 1043 C C . CYS A 1 134 ? 8.831 7.031 -19.711 1.00 95.44 134 CYS A C 1
ATOM 1045 O O . CYS A 1 134 ? 8.641 8.186 -19.313 1.00 95.44 134 CYS A O 1
ATOM 1047 N N . PRO A 1 135 ? 8.294 6.577 -20.857 1.00 94.69 135 PRO A N 1
ATOM 1048 C CA . PRO A 1 135 ? 7.512 7.427 -21.741 1.00 94.69 135 PRO A CA 1
ATOM 1049 C C . PRO A 1 135 ? 6.138 7.773 -21.141 1.00 94.69 135 PRO A C 1
ATOM 1051 O O . PRO A 1 135 ? 5.624 7.035 -20.289 1.00 94.69 135 PRO A O 1
ATOM 1054 N N . PRO A 1 136 ? 5.490 8.856 -21.619 1.00 93.12 136 PRO A N 1
ATOM 1055 C CA . PRO A 1 136 ? 4.146 9.222 -21.190 1.00 93.12 136 PRO A CA 1
ATOM 1056 C C . PRO A 1 136 ? 3.159 8.059 -21.328 1.00 93.12 136 PRO A C 1
ATOM 1058 O O . PRO A 1 136 ? 3.074 7.411 -22.369 1.00 93.12 136 PRO A O 1
ATOM 1061 N N . GLY A 1 137 ? 2.401 7.806 -20.261 1.00 91.81 137 GLY A N 1
ATOM 1062 C CA . GLY A 1 137 ? 1.436 6.705 -20.196 1.00 91.81 137 GLY A CA 1
ATOM 1063 C C . GLY A 1 137 ? 1.994 5.420 -19.579 1.00 91.81 137 GLY A C 1
ATOM 1064 O O . GLY A 1 137 ? 1.203 4.578 -19.171 1.00 91.81 137 GLY A O 1
ATOM 1065 N N . TYR A 1 138 ? 3.316 5.299 -19.417 1.00 94.81 138 TYR A N 1
ATOM 1066 C CA . TYR A 1 138 ? 3.994 4.187 -18.734 1.00 94.81 138 TYR A CA 1
ATOM 1067 C C . TYR A 1 138 ? 4.751 4.689 -17.505 1.00 94.81 138 TYR A C 1
ATOM 1069 O O . TYR A 1 138 ? 5.923 4.398 -17.303 1.00 94.81 138 TYR A O 1
ATOM 1077 N N . ASN A 1 139 ? 4.074 5.502 -16.697 1.00 91.75 139 ASN A N 1
ATOM 1078 C CA . ASN A 1 139 ? 4.726 6.329 -15.685 1.00 91.75 139 ASN A CA 1
ATOM 1079 C C . ASN A 1 139 ? 5.259 5.543 -14.479 1.00 91.75 139 ASN A C 1
ATOM 1081 O O . ASN A 1 139 ? 5.945 6.138 -13.654 1.00 91.75 139 ASN A O 1
ATOM 1085 N N . TYR A 1 140 ? 4.925 4.255 -14.340 1.00 95.81 140 TYR A N 1
ATOM 1086 C CA . TYR A 1 140 ? 5.330 3.466 -13.185 1.00 95.81 140 TYR A CA 1
ATOM 1087 C C . TYR A 1 140 ? 6.522 2.569 -13.481 1.00 95.81 140 TYR A C 1
ATOM 1089 O O . TYR A 1 140 ? 6.623 1.985 -14.556 1.00 95.81 140 TYR A O 1
ATOM 1097 N N . ILE A 1 141 ? 7.382 2.398 -12.483 1.00 96.50 141 ILE A N 1
ATOM 1098 C CA . ILE A 1 141 ? 8.574 1.559 -12.575 1.00 96.50 141 ILE A CA 1
ATOM 1099 C C . ILE A 1 141 ? 8.366 0.295 -11.741 1.00 96.50 141 ILE A C 1
ATOM 1101 O O . ILE A 1 141 ? 8.185 0.363 -10.525 1.00 96.50 141 ILE A O 1
ATOM 1105 N N . HIS A 1 142 ? 8.430 -0.871 -12.378 1.00 95.81 142 HIS A N 1
ATOM 1106 C CA . HIS A 1 142 ? 8.427 -2.172 -11.712 1.00 95.81 142 HIS A CA 1
ATOM 1107 C C . HIS A 1 142 ? 9.750 -2.896 -11.989 1.00 95.81 142 HIS A C 1
ATOM 1109 O O . HIS A 1 142 ? 9.969 -3.449 -13.068 1.00 95.81 142 HIS A O 1
ATOM 1115 N N . GLY A 1 143 ? 10.669 -2.852 -11.019 1.00 93.06 143 GLY A N 1
ATOM 1116 C CA . GLY A 1 143 ? 12.053 -3.276 -11.234 1.00 93.06 143 GLY A CA 1
ATOM 1117 C C . GLY A 1 143 ? 12.752 -2.335 -12.217 1.00 93.06 143 GLY A C 1
ATOM 1118 O O . GLY A 1 143 ? 12.992 -1.181 -11.884 1.00 93.06 143 GLY A O 1
ATOM 1119 N N . GLN A 1 144 ? 13.041 -2.819 -13.427 1.00 93.25 144 GLN A N 1
ATOM 1120 C CA . GLN A 1 144 ? 13.591 -2.010 -14.524 1.00 93.25 144 GLN A CA 1
ATOM 1121 C C . GLN A 1 144 ? 12.527 -1.623 -15.568 1.00 93.25 144 GLN A C 1
ATOM 1123 O O . GLN A 1 144 ? 12.809 -0.857 -16.481 1.00 93.25 144 GLN A O 1
ATOM 1128 N N . GLN A 1 145 ? 11.306 -2.152 -15.474 1.00 96.12 145 GLN A N 1
ATOM 1129 C CA . GLN A 1 145 ? 10.301 -2.005 -16.525 1.00 96.12 145 GLN A CA 1
ATOM 1130 C C . GLN A 1 145 ? 9.399 -0.793 -16.305 1.00 96.12 145 GLN A C 1
ATOM 1132 O O . GLN A 1 145 ? 8.885 -0.587 -15.206 1.00 96.12 145 GLN A O 1
ATOM 1137 N N . CYS A 1 146 ? 9.147 -0.058 -17.383 1.00 97.00 146 CYS A N 1
ATOM 1138 C CA . CYS A 1 146 ? 8.108 0.956 -17.460 1.00 97.00 146 CYS A CA 1
ATOM 1139 C C . CYS A 1 146 ? 6.752 0.281 -17.687 1.00 97.00 146 CYS A C 1
ATOM 1141 O O . CYS A 1 146 ? 6.563 -0.441 -18.667 1.00 97.00 146 CYS A O 1
ATOM 1143 N N . VAL A 1 147 ? 5.795 0.524 -16.797 1.00 96.06 147 VAL A N 1
ATOM 1144 C CA . VAL A 1 147 ? 4.451 -0.061 -16.842 1.00 96.06 147 VAL A CA 1
ATOM 1145 C C . VAL A 1 147 ? 3.385 1.024 -16.711 1.00 96.06 147 VAL A C 1
ATOM 1147 O O . VAL A 1 147 ? 3.566 2.030 -16.025 1.00 96.06 147 VAL A O 1
ATOM 1150 N N . GLN A 1 148 ? 2.240 0.820 -17.365 1.00 94.00 148 GLN A N 1
ATOM 1151 C CA . GLN A 1 148 ? 1.103 1.750 -17.269 1.00 94.00 148 GLN A CA 1
ATOM 1152 C C . GLN A 1 148 ? 0.408 1.676 -15.912 1.00 94.00 148 GLN A C 1
ATOM 1154 O O . GLN A 1 148 ? -0.100 2.671 -15.403 1.00 94.00 148 GLN A O 1
ATOM 1159 N N . THR A 1 149 ? 0.383 0.482 -15.322 1.00 93.44 149 THR A N 1
ATOM 1160 C CA . THR A 1 149 ? -0.239 0.206 -14.029 1.00 93.44 149 THR A CA 1
ATOM 1161 C C . THR A 1 149 ? 0.595 -0.806 -13.271 1.00 93.44 149 THR A C 1
ATOM 1163 O O . THR A 1 149 ? 1.062 -1.783 -13.858 1.00 93.44 149 THR A O 1
ATOM 1166 N N . CYS A 1 150 ? 0.723 -0.619 -11.960 1.00 95.31 150 CYS A N 1
ATOM 1167 C CA . CYS A 1 150 ? 1.424 -1.582 -11.126 1.00 95.31 150 CYS A CA 1
ATOM 1168 C C . CYS A 1 150 ? 0.737 -2.964 -11.143 1.00 95.31 150 CYS A C 1
ATOM 1170 O O . CYS A 1 150 ? -0.497 -3.044 -11.042 1.00 95.31 150 CYS A O 1
ATOM 1172 N N . PRO A 1 151 ? 1.515 -4.058 -11.253 1.00 94.62 151 PRO A N 1
ATOM 1173 C CA . PRO A 1 151 ? 0.973 -5.407 -11.355 1.00 94.62 151 PRO A CA 1
ATOM 1174 C C . PRO A 1 151 ? 0.193 -5.823 -10.093 1.00 94.62 151 PRO A C 1
ATOM 1176 O O . PRO A 1 151 ? 0.304 -5.194 -9.033 1.00 94.62 151 PRO A O 1
ATOM 1179 N N . PRO A 1 152 ? -0.630 -6.885 -10.167 1.00 93.56 152 PRO A N 1
ATOM 1180 C CA . PRO A 1 152 ? -1.304 -7.441 -8.996 1.00 93.56 152 PRO A CA 1
ATOM 1181 C C . PRO A 1 152 ? -0.337 -7.715 -7.839 1.00 93.56 152 PRO A C 1
ATOM 1183 O O . PRO A 1 152 ? 0.817 -8.069 -8.056 1.00 93.56 152 PRO A O 1
ATOM 1186 N N . TYR A 1 153 ? -0.832 -7.568 -6.608 1.00 90.31 153 TYR A N 1
ATOM 1187 C CA . TYR A 1 153 ? -0.062 -7.790 -5.373 1.00 90.31 153 TYR A CA 1
ATOM 1188 C C . TYR A 1 153 ? 1.140 -6.852 -5.168 1.00 90.31 153 TYR A C 1
ATOM 1190 O O . TYR A 1 153 ? 2.000 -7.135 -4.339 1.00 90.31 153 TYR A O 1
ATOM 1198 N N . THR A 1 154 ? 1.171 -5.716 -5.870 1.00 95.12 154 THR A N 1
ATOM 1199 C CA . THR A 1 154 ? 2.116 -4.620 -5.619 1.00 95.12 154 THR A CA 1
ATOM 1200 C C . THR A 1 154 ? 1.392 -3.344 -5.192 1.00 95.12 154 THR A C 1
ATOM 1202 O O . THR A 1 154 ? 0.173 -3.209 -5.364 1.00 95.12 154 THR A O 1
ATOM 1205 N N . TRP A 1 155 ? 2.149 -2.416 -4.609 1.00 95.88 155 TRP A N 1
ATOM 1206 C CA . TRP A 1 155 ? 1.689 -1.109 -4.160 1.00 95.88 155 TRP A CA 1
ATOM 1207 C C . TRP A 1 155 ? 2.537 -0.003 -4.773 1.00 95.88 155 TRP A C 1
ATOM 1209 O O . TRP A 1 155 ? 3.748 -0.132 -4.901 1.00 95.88 155 TRP A O 1
ATOM 1219 N N . THR A 1 156 ? 1.889 1.091 -5.129 1.00 96.69 156 THR A N 1
ATOM 1220 C CA . THR A 1 156 ? 2.511 2.265 -5.715 1.00 96.69 156 THR A CA 1
ATOM 1221 C C . THR A 1 156 ? 3.053 3.177 -4.626 1.00 96.69 156 THR A C 1
ATOM 1223 O O . THR A 1 156 ? 2.316 3.588 -3.729 1.00 96.69 156 THR A O 1
ATOM 1226 N N . ASP A 1 157 ? 4.316 3.559 -4.742 1.00 95.88 157 ASP A N 1
ATOM 1227 C CA . ASP A 1 157 ? 4.828 4.773 -4.121 1.00 95.88 157 ASP A CA 1
ATOM 1228 C C . ASP A 1 157 ? 4.661 5.926 -5.117 1.00 95.88 157 ASP A C 1
ATOM 1230 O O . ASP A 1 157 ? 5.346 5.999 -6.133 1.00 95.88 157 ASP A O 1
ATOM 1234 N N . THR A 1 158 ? 3.715 6.824 -4.845 1.00 91.94 158 THR A N 1
ATOM 1235 C CA . THR A 1 158 ? 3.395 7.952 -5.733 1.00 91.94 158 THR A CA 1
ATOM 1236 C C . THR A 1 158 ? 4.465 9.038 -5.742 1.00 91.94 158 THR A C 1
ATOM 1238 O O . THR A 1 158 ? 4.431 9.897 -6.617 1.00 91.94 158 THR A O 1
ATOM 1241 N N . SER A 1 159 ? 5.393 9.035 -4.778 1.00 90.94 159 SER A N 1
ATOM 1242 C CA . SER A 1 159 ? 6.495 10.003 -4.746 1.00 90.94 159 SER A CA 1
ATOM 1243 C C . SER A 1 159 ? 7.599 9.637 -5.736 1.00 90.94 159 SER A C 1
ATOM 1245 O O . SER A 1 159 ? 8.159 10.513 -6.390 1.00 90.94 159 SER A O 1
ATOM 1247 N N . THR A 1 160 ? 7.860 8.339 -5.891 1.00 92.50 160 THR A N 1
ATOM 1248 C CA . THR A 1 160 ? 8.880 7.796 -6.799 1.00 92.50 160 THR A CA 1
ATOM 1249 C C . THR A 1 160 ? 8.292 7.197 -8.076 1.00 92.50 160 THR A C 1
ATOM 1251 O O . THR A 1 160 ? 9.038 6.850 -8.985 1.00 92.50 160 THR A O 1
ATOM 1254 N N . MET A 1 161 ? 6.963 7.072 -8.154 1.00 93.38 161 MET A N 1
ATOM 1255 C CA . MET A 1 161 ? 6.238 6.343 -9.199 1.00 93.38 161 MET A CA 1
ATOM 1256 C C . MET A 1 161 ? 6.723 4.893 -9.353 1.00 93.38 161 MET A C 1
ATOM 1258 O O . MET A 1 161 ? 6.794 4.354 -10.453 1.00 93.38 161 MET A O 1
ATOM 1262 N N . THR A 1 162 ? 7.046 4.226 -8.245 1.00 95.75 162 THR A N 1
ATOM 1263 C CA . THR A 1 162 ? 7.527 2.836 -8.258 1.00 95.75 162 THR A CA 1
ATOM 1264 C C . THR A 1 162 ? 6.462 1.855 -7.779 1.00 95.75 162 THR A C 1
ATOM 1266 O O . THR A 1 162 ? 5.609 2.178 -6.951 1.00 95.75 162 THR A O 1
ATOM 1269 N N . CYS A 1 163 ? 6.512 0.635 -8.307 1.00 96.94 163 CYS A N 1
ATOM 1270 C CA . CYS A 1 163 ? 5.696 -0.494 -7.885 1.00 96.94 163 CYS A CA 1
ATOM 1271 C C . CYS A 1 163 ? 6.502 -1.376 -6.928 1.00 96.94 163 CYS A C 1
ATOM 1273 O O . CYS A 1 163 ? 7.521 -1.955 -7.303 1.00 96.94 163 CYS A O 1
ATOM 1275 N N . LEU A 1 164 ? 6.024 -1.504 -5.695 1.00 95.62 164 LEU A N 1
ATOM 1276 C CA . LEU A 1 164 ? 6.704 -2.176 -4.595 1.00 95.62 164 LEU A CA 1
ATOM 1277 C C . LEU A 1 164 ? 5.948 -3.443 -4.181 1.00 95.62 164 LEU A C 1
ATOM 1279 O O . LEU A 1 164 ? 4.721 -3.449 -4.096 1.00 95.62 164 LEU A O 1
ATOM 1283 N N . SER A 1 165 ? 6.670 -4.516 -3.852 1.00 93.44 165 SER A N 1
ATOM 1284 C CA . SER A 1 165 ? 6.085 -5.755 -3.302 1.00 93.44 165 SER A CA 1
ATOM 1285 C C . SER A 1 165 ? 5.565 -5.590 -1.867 1.00 93.44 165 SER A C 1
ATOM 1287 O O . SER A 1 165 ? 4.793 -6.405 -1.366 1.00 93.44 165 SER A O 1
ATOM 1289 N N . GLY A 1 166 ? 5.965 -4.516 -1.195 1.00 93.12 166 GLY A N 1
ATOM 1290 C CA . GLY A 1 166 ? 5.489 -4.125 0.118 1.00 93.12 166 GLY A CA 1
ATOM 1291 C C . GLY A 1 166 ? 5.854 -2.675 0.379 1.00 93.12 166 GLY A C 1
ATOM 1292 O O . GLY A 1 166 ? 6.854 -2.176 -0.134 1.00 93.12 166 GLY A O 1
ATOM 1293 N N . CYS A 1 167 ? 5.031 -1.994 1.167 1.00 95.56 167 CYS A N 1
ATOM 1294 C CA . CYS A 1 167 ? 5.291 -0.597 1.457 1.00 95.56 167 CYS A CA 1
ATOM 1295 C C . CYS A 1 167 ? 6.488 -0.420 2.403 1.00 95.56 167 CYS A C 1
ATOM 1297 O O . CYS A 1 167 ? 6.632 -1.198 3.354 1.00 95.56 167 CYS A O 1
ATOM 1299 N N . PRO A 1 168 ? 7.345 0.583 2.150 1.00 95.00 168 PRO A N 1
ATOM 1300 C CA . PRO A 1 168 ? 8.555 0.811 2.922 1.00 95.00 168 PRO A CA 1
ATOM 1301 C C . PRO A 1 168 ? 8.222 1.395 4.298 1.00 95.00 168 PRO A C 1
ATOM 1303 O O . PRO A 1 168 ? 7.131 1.910 4.535 1.00 95.00 168 PRO A O 1
ATOM 1306 N N . THR A 1 169 ? 9.190 1.370 5.211 1.00 94.31 169 THR A N 1
ATOM 1307 C CA . THR A 1 169 ? 9.008 1.812 6.607 1.00 94.31 169 THR A CA 1
ATOM 1308 C C . THR A 1 169 ? 8.581 3.274 6.753 1.00 94.31 169 THR A C 1
ATOM 1310 O O . THR A 1 169 ? 7.902 3.609 7.717 1.00 94.31 169 THR A O 1
ATOM 1313 N N . HIS A 1 170 ? 8.940 4.141 5.803 1.00 92.81 170 HIS A N 1
ATOM 1314 C CA . HIS A 1 170 ? 8.561 5.558 5.802 1.00 92.81 170 HIS A CA 1
ATOM 1315 C C . HIS A 1 170 ? 7.175 5.831 5.176 1.00 92.81 170 HIS A C 1
ATOM 1317 O O . HIS A 1 170 ? 6.646 6.931 5.334 1.00 92.81 170 HIS A O 1
ATOM 1323 N N . LEU A 1 171 ? 6.570 4.837 4.511 1.00 96.06 171 LEU A N 1
ATOM 1324 C CA . LEU A 1 171 ? 5.199 4.860 3.980 1.00 96.06 171 LEU A CA 1
ATOM 1325 C C . LEU A 1 171 ? 4.460 3.565 4.371 1.00 96.06 171 LEU A C 1
ATOM 1327 O O . LEU A 1 171 ? 4.008 2.836 3.493 1.00 96.06 171 LEU A O 1
ATOM 1331 N N . PRO A 1 172 ? 4.361 3.217 5.663 1.00 96.38 172 PRO A N 1
ATOM 1332 C CA . PRO A 1 172 ? 4.057 1.847 6.081 1.00 96.38 172 PRO A CA 1
ATOM 1333 C C . PRO A 1 172 ? 2.611 1.413 5.797 1.00 96.38 172 PRO A C 1
ATOM 1335 O O . PRO A 1 172 ? 2.321 0.212 5.790 1.00 96.38 172 PRO A O 1
ATOM 1338 N N . TYR A 1 173 ? 1.703 2.362 5.559 1.00 96.69 173 TYR A N 1
ATOM 1339 C CA . TYR A 1 173 ? 0.278 2.088 5.416 1.00 96.69 173 TYR A CA 1
ATOM 1340 C C . TYR A 1 173 ? -0.145 1.929 3.961 1.00 96.69 173 TYR A C 1
ATOM 1342 O O . TYR A 1 173 ? 0.443 2.498 3.046 1.00 96.69 173 TYR A O 1
ATOM 1350 N N . ARG A 1 174 ? -1.205 1.149 3.752 1.00 95.88 174 ARG A N 1
ATOM 1351 C CA . ARG A 1 174 ? -1.691 0.742 2.434 1.00 95.88 174 ARG A CA 1
ATOM 1352 C C . ARG A 1 174 ? -3.137 1.162 2.250 1.00 95.88 174 ARG A C 1
ATOM 1354 O O . ARG A 1 174 ? -3.994 0.803 3.059 1.00 95.88 174 ARG A O 1
ATOM 1361 N N . MET A 1 175 ? -3.425 1.834 1.143 1.00 94.62 175 MET A N 1
ATOM 1362 C CA . MET A 1 175 ? -4.785 2.199 0.749 1.00 94.62 175 MET A CA 1
ATOM 1363 C C . MET A 1 175 ? -4.915 2.163 -0.768 1.00 94.62 175 MET A C 1
ATOM 1365 O O . MET A 1 175 ? -4.108 2.772 -1.451 1.00 94.62 175 MET A O 1
ATOM 1369 N N . ASN A 1 176 ? -5.915 1.459 -1.306 1.00 90.81 176 ASN A N 1
ATOM 1370 C CA . ASN A 1 176 ? -6.195 1.425 -2.752 1.00 90.81 176 ASN A CA 1
ATOM 1371 C C . ASN A 1 176 ? -4.948 1.171 -3.632 1.00 90.81 176 ASN A C 1
ATOM 1373 O O . ASN A 1 176 ? -4.759 1.832 -4.645 1.00 90.81 176 ASN A O 1
ATOM 1377 N N . ARG A 1 177 ? -4.095 0.213 -3.233 1.00 91.56 177 ARG A N 1
ATOM 1378 C CA . ARG A 1 177 ? -2.791 -0.099 -3.863 1.00 91.56 177 ARG A CA 1
ATOM 1379 C C . ARG A 1 177 ? -1.748 1.025 -3.824 1.00 91.56 177 ARG A C 1
ATOM 1381 O O . ARG A 1 177 ? -0.794 0.973 -4.581 1.00 91.56 177 ARG A O 1
ATOM 1388 N N . VAL A 1 178 ? -1.865 1.986 -2.920 1.00 95.25 178 VAL A N 1
ATOM 1389 C CA . VAL A 1 178 ? -0.882 3.056 -2.712 1.00 95.25 178 VAL A CA 1
ATOM 1390 C C . VAL A 1 178 ? -0.275 2.938 -1.316 1.00 95.25 178 VAL A C 1
ATOM 1392 O O . VAL A 1 178 ? -0.979 2.609 -0.354 1.00 95.25 178 VAL A O 1
ATOM 1395 N N . CYS A 1 179 ? 1.030 3.181 -1.218 1.00 97.19 179 CYS A N 1
ATOM 1396 C CA . CYS A 1 179 ? 1.760 3.312 0.038 1.00 97.19 179 CYS A CA 1
ATOM 1397 C C . CYS A 1 179 ? 1.635 4.734 0.581 1.00 97.19 179 CYS A C 1
ATOM 1399 O O . CYS A 1 179 ? 1.769 5.705 -0.160 1.00 97.19 179 CYS A O 1
ATOM 1401 N N . MET A 1 180 ? 1.384 4.869 1.879 1.00 96.00 180 MET A N 1
ATOM 1402 C CA . MET A 1 180 ? 1.111 6.157 2.507 1.00 96.00 180 MET A CA 1
ATOM 1403 C C . MET A 1 180 ? 1.773 6.269 3.874 1.00 96.00 180 MET A C 1
ATOM 1405 O O . MET A 1 180 ? 1.933 5.283 4.596 1.00 96.00 180 MET A O 1
ATOM 1409 N N . LYS A 1 181 ? 2.110 7.504 4.252 1.00 95.94 181 LYS A N 1
ATOM 1410 C CA . LYS A 1 181 ? 2.714 7.816 5.552 1.00 95.94 181 LYS A CA 1
ATOM 1411 C C . LYS A 1 181 ? 1.744 7.616 6.713 1.00 95.94 181 LYS A C 1
ATOM 1413 O O . LYS A 1 181 ? 2.152 7.145 7.766 1.00 95.94 181 LYS A O 1
ATOM 1418 N N . GLU A 1 182 ? 0.477 7.965 6.512 1.00 96.25 182 GLU A N 1
ATOM 1419 C CA . GLU A 1 182 ? -0.596 7.911 7.508 1.00 96.25 182 GLU A CA 1
ATOM 1420 C C . GLU A 1 182 ? -1.921 7.610 6.811 1.00 96.25 182 GLU A C 1
ATOM 1422 O O . GLU A 1 182 ? -2.091 7.922 5.630 1.00 96.25 182 GLU A O 1
ATOM 1427 N N . CYS A 1 183 ? -2.882 7.035 7.535 1.00 97.12 183 CYS A N 1
ATOM 1428 C CA . CYS A 1 183 ? -4.222 6.861 6.991 1.00 97.12 183 CYS A CA 1
ATOM 1429 C C . CYS A 1 183 ? -4.958 8.213 6.974 1.00 97.12 183 CYS A C 1
ATOM 1431 O O . CYS A 1 183 ? -5.072 8.854 8.027 1.00 97.12 183 CYS A O 1
ATOM 1433 N N . PRO A 1 184 ? -5.509 8.658 5.830 1.00 95.75 184 PRO A N 1
ATOM 1434 C CA . PRO A 1 184 ? -6.261 9.901 5.755 1.00 95.75 184 PRO A CA 1
ATOM 1435 C C . PRO A 1 184 ? -7.537 9.787 6.583 1.00 95.75 184 PRO A C 1
ATOM 1437 O O . PRO A 1 184 ? -8.150 8.724 6.673 1.00 95.75 184 PRO A O 1
ATOM 1440 N N . TYR A 1 185 ? -7.939 10.885 7.211 1.00 94.56 185 TYR A N 1
ATOM 1441 C CA . TYR A 1 185 ? -9.240 10.957 7.867 1.00 94.56 185 TYR A CA 1
ATOM 1442 C C . TYR A 1 185 ? -10.357 10.844 6.807 1.00 94.56 185 TYR A C 1
ATOM 1444 O O . TYR A 1 185 ? -10.227 11.477 5.758 1.00 94.56 185 TYR A O 1
ATOM 1452 N N . PRO A 1 186 ? -11.436 10.064 7.031 1.00 94.75 186 PRO A N 1
ATOM 1453 C CA . PRO A 1 186 ? -11.862 9.423 8.284 1.00 94.75 186 PRO A CA 1
ATOM 1454 C C . PRO A 1 186 ? -11.458 7.942 8.453 1.00 94.75 186 PRO A C 1
ATOM 1456 O O . PRO A 1 186 ? -12.063 7.235 9.254 1.00 94.75 186 PRO A O 1
ATOM 1459 N N . LEU A 1 187 ? -10.463 7.437 7.719 1.00 96.38 187 LEU A N 1
ATOM 1460 C CA . LEU A 1 187 ? -10.126 6.008 7.734 1.00 96.38 187 LEU A CA 1
ATOM 1461 C C . LEU A 1 187 ? -9.528 5.536 9.064 1.00 96.38 187 LEU A C 1
ATOM 1463 O O . LEU A 1 187 ? -8.912 6.297 9.811 1.00 96.38 187 LEU A O 1
ATOM 1467 N N . LEU A 1 188 ? -9.666 4.245 9.328 1.00 97.19 188 LEU A N 1
ATOM 1468 C CA . LEU A 1 188 ? -9.121 3.547 10.483 1.00 97.19 188 LEU A CA 1
ATOM 1469 C C . LEU A 1 188 ? -7.840 2.797 10.106 1.00 97.19 188 LEU A C 1
ATOM 1471 O O . LEU A 1 188 ? -7.688 2.338 8.971 1.00 97.19 188 LEU A O 1
ATOM 1475 N N . TYR A 1 189 ? -6.949 2.657 11.080 1.00 97.56 189 TYR A N 1
ATOM 1476 C CA . TYR A 1 189 ? -5.745 1.840 11.036 1.00 97.56 189 TYR A CA 1
ATOM 1477 C C . TYR A 1 189 ? -6.086 0.395 11.414 1.00 97.56 189 TYR A C 1
ATOM 1479 O O . TYR A 1 189 ? -6.451 0.119 12.553 1.00 97.56 189 TYR A O 1
ATOM 1487 N N . ASP A 1 190 ? -5.944 -0.536 10.476 1.00 96.56 190 ASP A N 1
ATOM 1488 C CA . ASP A 1 190 ? -6.006 -1.982 10.712 1.00 96.56 190 ASP A CA 1
ATOM 1489 C C . ASP A 1 190 ? -4.634 -2.592 10.403 1.00 96.56 190 ASP A C 1
ATOM 1491 O O . ASP A 1 190 ? -4.325 -2.965 9.265 1.00 96.56 190 ASP A O 1
ATOM 1495 N N . GLY A 1 191 ? -3.758 -2.579 11.411 1.00 94.31 191 GLY A N 1
ATOM 1496 C CA . GLY A 1 191 ? -2.330 -2.817 11.218 1.00 94.31 191 GLY A CA 1
ATOM 1497 C C . GLY A 1 191 ? -1.758 -1.843 10.184 1.00 94.31 191 GLY A C 1
ATOM 1498 O O . GLY A 1 191 ? -1.791 -0.630 10.376 1.00 94.31 191 GLY A O 1
ATOM 1499 N N . ASN A 1 192 ? -1.291 -2.376 9.053 1.00 95.06 192 ASN A N 1
ATOM 1500 C CA . ASN A 1 192 ? -0.723 -1.587 7.953 1.00 95.06 192 ASN A CA 1
ATOM 1501 C C . ASN A 1 192 ? -1.745 -1.248 6.849 1.00 95.06 192 ASN A C 1
ATOM 1503 O O . ASN A 1 192 ? -1.355 -0.807 5.769 1.00 95.06 192 ASN A O 1
ATOM 1507 N N . TYR A 1 193 ? -3.042 -1.474 7.067 1.00 96.19 193 TYR A N 1
ATOM 1508 C CA . TYR A 1 193 ? -4.098 -1.164 6.100 1.00 96.19 193 TYR A CA 1
ATOM 1509 C C . TYR A 1 193 ? -4.970 -0.008 6.581 1.00 96.19 193 TYR A C 1
ATOM 1511 O O . TYR A 1 193 ? -5.388 0.027 7.734 1.00 96.19 193 TYR A O 1
ATOM 1519 N N . CYS A 1 194 ? -5.311 0.897 5.667 1.00 97.19 194 CYS A N 1
ATOM 1520 C CA . CYS A 1 194 ? -6.326 1.915 5.909 1.00 97.19 194 CYS A CA 1
ATOM 1521 C C . CYS A 1 194 ? -7.696 1.388 5.474 1.00 97.19 194 CYS A C 1
ATOM 1523 O O . CYS A 1 194 ? -7.861 0.955 4.330 1.00 97.19 194 CYS A O 1
ATOM 1525 N N . ARG A 1 195 ? -8.687 1.419 6.370 1.00 95.69 195 ARG A N 1
ATOM 1526 C CA . ARG A 1 195 ? -10.038 0.887 6.113 1.00 95.69 195 ARG A CA 1
ATOM 1527 C C . ARG A 1 195 ? -11.132 1.850 6.553 1.00 95.69 195 ARG A C 1
ATOM 1529 O O . ARG A 1 195 ? -10.937 2.645 7.460 1.00 95.69 195 ARG A O 1
ATOM 1536 N N . ASN A 1 196 ? -12.313 1.736 5.948 1.00 95.44 196 ASN A N 1
ATOM 1537 C CA . ASN A 1 196 ? -13.494 2.506 6.366 1.00 95.44 196 ASN A CA 1
ATOM 1538 C C . ASN A 1 196 ? -14.110 1.993 7.678 1.00 95.44 196 ASN A C 1
ATOM 1540 O O . ASN A 1 196 ? -14.810 2.729 8.362 1.00 95.44 196 ASN A O 1
ATOM 1544 N N . ALA A 1 197 ? -13.881 0.723 8.006 1.00 94.50 197 ALA A N 1
ATOM 1545 C CA . ALA A 1 197 ? -14.382 0.072 9.206 1.00 94.50 197 ALA A CA 1
ATOM 1546 C C . ALA A 1 197 ? -13.446 -1.077 9.594 1.00 94.50 197 ALA A C 1
ATOM 1548 O O . ALA A 1 197 ? -12.752 -1.638 8.738 1.00 94.50 197 ALA A O 1
ATOM 1549 N N . CYS A 1 198 ? -13.457 -1.440 10.874 1.00 94.56 198 CYS A N 1
ATOM 1550 C CA . CYS A 1 198 ? -12.748 -2.618 11.358 1.00 94.56 198 CYS A CA 1
ATOM 1551 C C . CYS A 1 198 ? -13.384 -3.909 10.833 1.00 94.56 198 CYS A C 1
ATOM 1553 O O . CYS A 1 198 ? -14.580 -3.954 10.525 1.00 94.56 198 CYS A O 1
ATOM 1555 N N . LEU A 1 199 ? -12.578 -4.969 10.723 1.00 94.00 199 LEU A N 1
ATOM 1556 C CA . LEU A 1 199 ? -13.066 -6.279 10.293 1.00 94.00 199 LEU A CA 1
ATOM 1557 C C . LEU A 1 199 ? -14.108 -6.831 11.287 1.00 94.00 199 LEU A C 1
ATOM 1559 O O . LEU A 1 199 ? -14.125 -6.421 12.447 1.00 94.00 199 LEU A O 1
ATOM 1563 N N . PRO A 1 200 ? -14.970 -7.786 10.884 1.00 89.31 200 PRO A N 1
ATOM 1564 C CA . PRO A 1 200 ? -16.063 -8.272 11.733 1.00 89.31 200 PRO A CA 1
ATOM 1565 C C . PRO A 1 200 ? -15.667 -8.774 13.133 1.00 89.31 200 PRO A C 1
ATOM 1567 O O . PRO A 1 200 ? -16.501 -8.720 14.036 1.00 89.31 200 PRO A O 1
ATOM 1570 N N . ASN A 1 201 ? -14.415 -9.216 13.303 1.00 85.00 201 ASN A N 1
ATOM 1571 C CA . ASN A 1 201 ? -13.847 -9.740 14.552 1.00 85.00 201 ASN A CA 1
ATOM 1572 C C . ASN A 1 201 ? -12.934 -8.731 15.272 1.00 85.00 201 ASN A C 1
ATOM 1574 O O . ASN A 1 201 ? -12.102 -9.120 16.088 1.00 85.00 201 ASN A O 1
ATOM 1578 N N . GLN A 1 202 ? -13.038 -7.451 14.925 1.00 89.94 202 GLN A N 1
ATOM 1579 C CA . GLN A 1 202 ? -12.255 -6.371 15.507 1.00 89.94 202 GLN A CA 1
ATOM 1580 C C . GLN A 1 202 ? -13.169 -5.276 16.058 1.00 89.94 202 GLN A C 1
ATOM 1582 O O . GLN A 1 202 ? -14.310 -5.093 15.623 1.00 89.94 202 GLN A O 1
ATOM 1587 N N . PHE A 1 203 ? -12.614 -4.516 16.990 1.00 89.25 203 PHE A N 1
ATOM 1588 C CA . PHE A 1 203 ? -13.216 -3.366 17.635 1.00 89.25 203 PHE A CA 1
ATOM 1589 C C . PHE A 1 203 ? -12.456 -2.101 17.252 1.00 89.25 203 PHE A C 1
ATOM 1591 O O . PHE A 1 203 ? -11.235 -2.112 17.096 1.00 89.25 203 PHE A O 1
ATOM 1598 N N . GLN A 1 204 ? -13.182 -1.001 17.123 1.00 93.44 204 GLN A N 1
ATOM 1599 C CA . GLN A 1 204 ? -12.619 0.315 16.886 1.00 93.44 204 GLN A CA 1
ATOM 1600 C C . GLN A 1 204 ? -12.269 0.974 18.223 1.00 93.44 204 GLN A C 1
ATOM 1602 O O . GLN A 1 204 ? -13.158 1.352 18.983 1.00 93.44 204 GLN A O 1
ATOM 1607 N N . ALA A 1 205 ? -10.979 1.160 18.488 1.00 91.88 205 ALA A N 1
ATOM 1608 C CA . ALA A 1 205 ? -10.453 1.960 19.588 1.00 91.88 205 ALA A CA 1
ATOM 1609 C C . ALA A 1 205 ? -9.889 3.274 19.024 1.00 91.88 205 ALA A C 1
ATOM 1611 O O . ALA A 1 205 ? -8.778 3.327 18.485 1.00 91.88 205 ALA A O 1
ATOM 1612 N N . GLY A 1 206 ? -10.684 4.345 19.083 1.00 91.38 206 GLY A N 1
ATOM 1613 C CA . GLY A 1 206 ? -10.352 5.608 18.419 1.00 91.38 206 GLY A CA 1
ATOM 1614 C C . GLY A 1 206 ? -10.260 5.439 16.898 1.00 91.38 206 GLY A C 1
ATOM 1615 O O . GLY A 1 206 ? -11.268 5.169 16.244 1.00 91.38 206 GLY A O 1
ATOM 1616 N N . ARG A 1 207 ? -9.053 5.592 16.333 1.00 93.88 207 ARG A N 1
ATOM 1617 C CA . ARG A 1 207 ? -8.765 5.335 14.907 1.00 93.88 207 ARG A CA 1
ATOM 1618 C C . ARG A 1 207 ? -8.127 3.971 14.636 1.00 93.88 207 ARG A C 1
ATOM 1620 O O . ARG A 1 207 ? -7.809 3.703 13.486 1.00 93.88 207 ARG A O 1
ATOM 1627 N N . ASN A 1 208 ? -7.924 3.125 15.641 1.00 95.56 208 ASN A N 1
ATOM 1628 C CA . ASN A 1 208 ? -7.281 1.821 15.473 1.00 95.56 208 ASN A CA 1
ATOM 1629 C C . ASN A 1 208 ? -8.299 0.685 15.538 1.00 95.56 208 ASN A C 1
ATOM 1631 O O . ASN A 1 208 ? -9.238 0.727 16.329 1.00 95.56 208 ASN A O 1
ATOM 1635 N N . CYS A 1 209 ? -8.070 -0.352 14.746 1.00 95.38 209 CYS A N 1
ATOM 1636 C CA . CYS A 1 209 ? -8.778 -1.614 14.823 1.00 95.38 209 CYS A CA 1
ATOM 1637 C C . CYS A 1 209 ? -7.969 -2.596 15.666 1.00 95.38 209 CYS A C 1
ATOM 1639 O O . CYS A 1 209 ? -6.808 -2.876 15.377 1.00 95.38 209 CYS A O 1
ATOM 1641 N N . THR A 1 210 ? -8.587 -3.113 16.720 1.00 91.44 210 THR A N 1
ATOM 1642 C CA . THR A 1 210 ? -7.978 -4.038 17.679 1.00 91.44 210 THR A CA 1
ATOM 1643 C C . THR A 1 210 ? -8.822 -5.302 17.804 1.00 91.44 210 THR A C 1
ATOM 1645 O O . THR A 1 210 ? -10.036 -5.262 17.625 1.00 91.44 210 THR A O 1
ATOM 1648 N N . SER A 1 211 ? -8.210 -6.446 18.104 1.00 87.06 211 SER A N 1
ATOM 1649 C CA . SER A 1 211 ? -8.942 -7.693 18.370 1.00 87.06 211 SER A CA 1
ATOM 1650 C C . SER A 1 211 ? -9.644 -7.691 19.731 1.00 87.06 211 SER A C 1
ATOM 1652 O O . SER A 1 211 ? -10.592 -8.448 19.929 1.00 87.06 211 SER A O 1
ATOM 1654 N N . GLN A 1 212 ? -9.197 -6.846 20.662 1.00 84.38 212 GLN A N 1
ATOM 1655 C CA . GLN A 1 212 ? -9.751 -6.710 22.008 1.00 84.38 212 GLN A CA 1
ATOM 1656 C C . GLN A 1 212 ? -9.716 -5.245 22.440 1.00 84.38 212 GLN A C 1
ATOM 1658 O O . GLN A 1 212 ? -8.752 -4.529 22.155 1.00 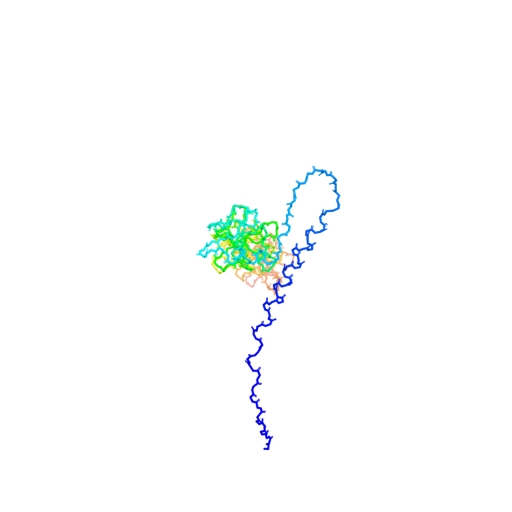84.38 212 GLN A O 1
ATOM 1663 N N . CYS A 1 213 ? -10.762 -4.794 23.128 1.00 83.06 213 CYS A N 1
ATOM 1664 C CA . CYS A 1 213 ? -10.739 -3.469 23.726 1.00 83.06 213 CYS A CA 1
ATOM 1665 C C . CYS A 1 213 ? -9.782 -3.450 24.933 1.00 83.06 213 CYS A C 1
ATOM 1667 O O . CYS A 1 213 ? -9.739 -4.435 25.675 1.00 83.06 213 CYS A O 1
ATOM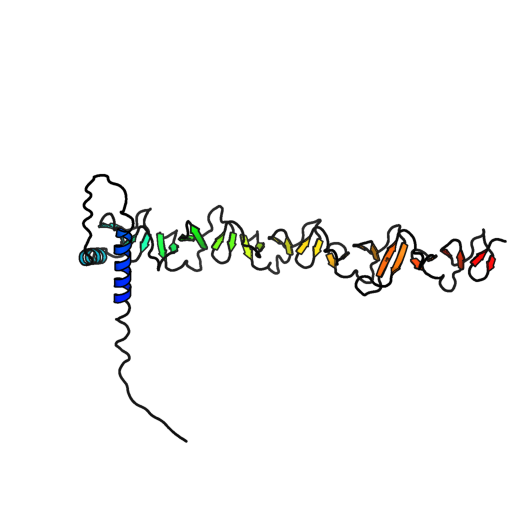 1669 N N . PRO A 1 214 ? -9.027 -2.358 25.148 1.00 83.06 214 PRO A N 1
ATOM 1670 C CA . PRO A 1 214 ? -8.215 -2.180 26.350 1.00 83.06 214 PRO A CA 1
ATOM 1671 C C . PRO A 1 214 ? -9.035 -2.359 27.637 1.00 83.06 214 PRO A C 1
ATOM 1673 O O . PRO A 1 214 ? -10.227 -2.046 27.670 1.00 83.06 214 PRO A O 1
ATOM 1676 N N . SER A 1 215 ? -8.408 -2.857 28.703 1.00 78.12 215 SER A N 1
ATOM 1677 C CA . SER A 1 215 ? -9.076 -3.231 29.961 1.00 78.12 215 SER A CA 1
ATOM 1678 C C . SER A 1 215 ? -9.731 -2.063 30.711 1.00 78.12 215 SER A C 1
ATOM 1680 O O . SER A 1 215 ? -10.603 -2.290 31.546 1.00 78.12 215 SER A O 1
ATOM 1682 N N . ASP A 1 216 ? -9.348 -0.826 30.405 1.00 79.44 216 ASP A N 1
ATOM 1683 C CA . ASP A 1 216 ? -9.916 0.417 30.933 1.00 79.44 216 ASP A CA 1
ATOM 1684 C C . ASP A 1 216 ? -11.070 0.978 30.081 1.00 79.44 216 ASP A C 1
ATOM 1686 O O . ASP A 1 216 ? -11.589 2.055 30.370 1.00 79.44 216 ASP A O 1
ATOM 1690 N N . THR A 1 217 ? -11.505 0.254 29.046 1.00 85.38 217 THR A N 1
ATOM 1691 C CA . THR A 1 217 ? -12.579 0.694 28.146 1.00 85.38 217 THR A CA 1
ATOM 1692 C C . THR A 1 217 ? -13.834 -0.169 28.253 1.00 85.38 217 THR A C 1
ATOM 1694 O O . THR A 1 217 ? -13.810 -1.330 28.667 1.00 85.38 217 THR A O 1
ATOM 1697 N N . VAL A 1 218 ? -14.962 0.420 27.864 1.00 85.50 218 VAL A N 1
ATOM 1698 C CA . VAL A 1 218 ? -16.257 -0.243 27.729 1.00 85.50 218 VAL A CA 1
ATOM 1699 C C . VAL A 1 218 ? -16.597 -0.479 26.258 1.00 85.50 218 VAL A C 1
ATOM 1701 O O . 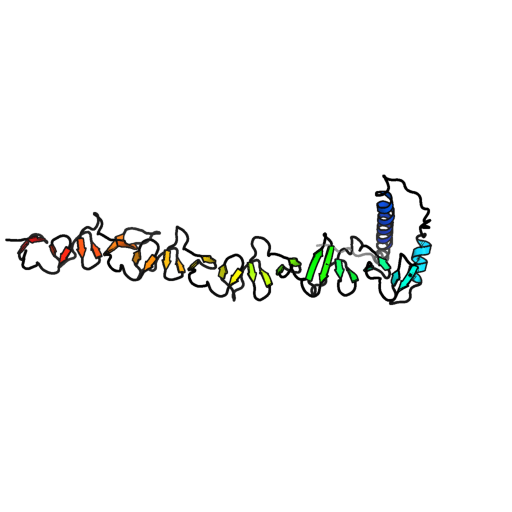VAL A 1 218 ? -16.262 0.309 25.370 1.00 85.50 218 VAL A O 1
ATOM 1704 N N . TYR A 1 219 ? -17.295 -1.579 26.010 1.00 86.00 219 TYR A N 1
ATOM 1705 C CA . TYR A 1 219 ? -17.725 -2.036 24.698 1.00 86.00 219 TYR A CA 1
ATOM 1706 C C . TYR A 1 219 ? -19.102 -1.450 24.371 1.00 86.00 219 TYR A C 1
ATOM 1708 O O . TYR A 1 219 ? -20.099 -1.804 24.994 1.00 86.00 219 TYR A O 1
ATOM 1716 N N . ASN A 1 220 ? -19.199 -0.600 23.355 1.00 84.00 220 ASN A N 1
ATOM 1717 C CA . ASN A 1 220 ? -20.473 -0.104 22.832 1.00 84.00 220 ASN A CA 1
ATOM 1718 C C . ASN A 1 220 ? -20.668 -0.651 21.415 1.00 84.00 220 ASN A C 1
ATOM 1720 O O . ASN A 1 220 ? -20.304 -0.024 20.419 1.00 84.00 220 ASN A O 1
ATOM 1724 N N . GLY A 1 221 ? -21.159 -1.888 21.321 1.00 81.50 221 GLY A N 1
ATOM 1725 C CA . GLY A 1 221 ? -21.185 -2.629 20.060 1.00 81.50 221 GLY A CA 1
ATOM 1726 C C . GLY A 1 221 ? -19.770 -3.003 19.602 1.00 81.50 221 GLY A C 1
ATOM 1727 O O . GLY A 1 221 ? -19.120 -3.828 20.237 1.00 81.50 221 GLY A O 1
ATOM 1728 N N . ARG A 1 222 ? -19.292 -2.403 18.501 1.00 83.81 222 ARG A N 1
ATOM 1729 C CA . ARG A 1 222 ? -17.929 -2.609 17.958 1.00 83.81 222 ARG A CA 1
ATOM 1730 C C . ARG A 1 222 ? -16.949 -1.482 18.292 1.00 83.81 222 ARG A C 1
ATOM 1732 O O . ARG A 1 222 ? -15.878 -1.421 17.699 1.00 83.81 222 ARG A O 1
ATOM 1739 N N . ILE A 1 223 ? -17.304 -0.582 19.202 1.00 89.44 223 ILE A N 1
ATOM 1740 C CA . ILE A 1 223 ? -16.481 0.577 19.559 1.00 89.44 223 ILE A CA 1
ATOM 1741 C C . ILE A 1 223 ? -16.004 0.423 21.003 1.00 89.44 223 ILE A C 1
ATOM 1743 O O . ILE A 1 223 ? -16.812 0.163 21.895 1.00 89.44 223 ILE A O 1
ATOM 1747 N N . CYS A 1 224 ? -14.702 0.599 21.217 1.00 89.94 224 CYS A N 1
ATOM 1748 C CA . CYS A 1 224 ? -14.096 0.739 22.534 1.00 89.94 224 CYS A CA 1
ATOM 1749 C C . CYS A 1 224 ? -14.130 2.220 22.921 1.00 89.94 224 CYS A C 1
ATOM 1751 O O . CYS A 1 224 ? -13.571 3.062 22.213 1.00 89.94 224 CYS A O 1
ATOM 1753 N N . GLN A 1 225 ? -14.780 2.546 24.032 1.00 89.25 225 GLN A N 1
ATOM 1754 C CA . GLN A 1 225 ? -14.904 3.919 24.524 1.00 89.25 225 GLN A CA 1
ATOM 1755 C C . GLN A 1 225 ? -14.667 3.967 26.037 1.00 89.25 225 GLN A C 1
ATOM 1757 O O . GLN A 1 225 ? -14.772 2.948 26.707 1.00 89.25 225 GLN A O 1
ATOM 1762 N N . GLY A 1 226 ? -14.331 5.132 26.593 1.00 85.56 226 GLY A N 1
ATOM 1763 C CA . GLY A 1 226 ? -14.022 5.250 28.028 1.00 85.56 226 GLY A CA 1
ATOM 1764 C C . GLY A 1 226 ? -15.242 5.125 28.950 1.00 85.56 226 GLY A C 1
ATOM 1765 O O . GLY A 1 226 ? -15.105 4.768 30.114 1.00 85.56 226 GLY A O 1
ATOM 1766 N N . SER A 1 227 ? -16.448 5.403 28.449 1.00 86.06 227 SER A N 1
ATOM 1767 C CA . SER A 1 227 ? -17.677 5.344 29.245 1.00 86.06 227 SER A CA 1
ATOM 1768 C C . SER A 1 227 ? -18.912 5.095 28.385 1.00 86.06 227 SER A C 1
ATOM 1770 O O . SER A 1 227 ? -18.936 5.366 27.185 1.00 86.06 227 SER A O 1
ATOM 1772 N N . CYS A 1 228 ? -19.965 4.570 29.003 1.00 86.38 228 CYS A N 1
ATOM 1773 C CA . CYS A 1 228 ? -21.273 4.395 28.390 1.00 86.38 228 CYS A CA 1
ATOM 1774 C C . CYS A 1 228 ? -22.065 5.701 28.538 1.00 86.38 228 CYS A C 1
ATOM 1776 O O . CYS A 1 228 ? -22.860 5.834 29.459 1.00 86.38 228 CYS A O 1
ATOM 1778 N N . HIS A 1 229 ? -21.812 6.703 27.689 1.00 85.56 229 HIS A N 1
ATOM 1779 C CA . HIS A 1 229 ? -22.618 7.933 27.696 1.00 85.56 229 HIS A CA 1
ATOM 1780 C C . HIS A 1 229 ? -24.113 7.579 27.607 1.00 85.56 229 HIS A C 1
ATOM 1782 O O . HIS A 1 229 ? -24.510 6.873 26.680 1.00 85.56 229 HIS A O 1
ATOM 1788 N N . GLU A 1 230 ? -24.902 8.033 28.591 1.00 85.88 230 GLU A N 1
ATOM 1789 C CA . GLU A 1 230 ? -26.364 7.830 28.695 1.00 85.88 230 GLU A CA 1
ATOM 1790 C C . GLU A 1 230 ? -26.831 6.362 28.737 1.00 85.88 230 GLU A C 1
ATOM 1792 O O . GLU A 1 230 ? -28.019 6.076 28.617 1.00 85.88 230 GLU A O 1
ATOM 1797 N N . LYS A 1 231 ? -25.905 5.420 28.927 1.00 88.56 231 LYS A N 1
ATOM 1798 C CA . LYS A 1 231 ? -26.162 3.978 28.989 1.00 88.56 231 LYS A CA 1
ATOM 1799 C C . LYS A 1 231 ? -25.563 3.397 30.265 1.00 88.56 231 LYS A C 1
ATOM 1801 O O . LYS A 1 231 ? -24.677 3.988 30.881 1.00 88.56 231 LYS A O 1
ATOM 1806 N N . PHE A 1 232 ? -25.991 2.198 30.633 1.00 90.12 232 PHE A N 1
ATOM 1807 C CA . PHE A 1 232 ? -25.448 1.489 31.787 1.00 90.12 232 PHE A CA 1
ATOM 1808 C C . PHE A 1 232 ? -24.303 0.570 31.380 1.00 90.12 232 PHE A C 1
ATOM 1810 O O . PHE A 1 232 ? -24.220 0.119 30.237 1.00 90.12 232 PHE A O 1
ATOM 1817 N N . THR A 1 233 ? -23.410 0.299 32.324 1.00 89.50 233 THR A N 1
ATOM 1818 C CA . THR A 1 233 ? -22.315 -0.652 32.145 1.00 89.50 233 THR A CA 1
ATOM 1819 C C . THR A 1 233 ? -22.713 -1.993 32.733 1.00 89.50 233 THR A C 1
ATOM 1821 O O . THR A 1 233 ? -23.086 -2.077 33.898 1.00 89.50 233 THR A O 1
ATOM 1824 N N . GLU A 1 234 ? -22.579 -3.060 31.962 1.00 88.62 234 GLU A N 1
ATOM 1825 C CA . GLU A 1 234 ? -22.810 -4.417 32.435 1.00 88.62 234 GLU A CA 1
ATOM 1826 C C . GLU A 1 234 ? -21.563 -5.266 32.185 1.00 88.62 234 GLU A C 1
ATOM 1828 O O . GLU A 1 234 ? -21.091 -5.393 31.055 1.00 88.62 234 GLU A O 1
ATOM 1833 N N . VAL A 1 235 ? -21.000 -5.853 33.245 1.00 82.88 235 VAL A N 1
ATOM 1834 C CA . VAL A 1 235 ? -19.902 -6.820 33.099 1.00 82.88 235 VAL A CA 1
ATOM 1835 C C . VAL A 1 235 ? -20.484 -8.113 32.535 1.00 82.88 235 VAL A C 1
ATOM 1837 O O . VAL A 1 235 ? -21.176 -8.837 33.249 1.00 82.88 235 VAL A O 1
ATOM 1840 N N . VAL A 1 236 ? -20.209 -8.428 31.279 1.00 75.88 236 VAL A N 1
ATOM 1841 C CA . VAL A 1 236 ? -20.616 -9.686 30.648 1.00 75.88 236 VAL A CA 1
ATOM 1842 C C . VAL A 1 236 ? -19.450 -10.659 30.562 1.00 75.88 236 VAL A C 1
ATOM 1844 O O . VAL A 1 236 ? -18.283 -10.266 30.523 1.00 75.88 236 VAL A O 1
ATOM 1847 N N . GLY A 1 237 ? -19.809 -11.947 30.558 1.00 70.62 237 GLY A N 1
ATOM 1848 C CA . GLY A 1 237 ? -18.913 -13.098 30.643 1.00 70.62 237 GLY A CA 1
ATOM 1849 C C . GLY A 1 237 ? -17.649 -12.953 29.806 1.00 70.62 237 GLY A C 1
ATOM 1850 O O . GLY A 1 237 ? -16.611 -12.642 30.368 1.00 70.62 237 GLY A O 1
ATOM 1851 N N . THR A 1 238 ? -17.709 -13.198 28.498 1.00 64.50 238 THR A N 1
ATOM 1852 C CA . THR A 1 238 ? -16.526 -13.118 27.632 1.00 64.50 238 THR A CA 1
ATOM 1853 C C . THR A 1 238 ? -16.846 -12.509 26.271 1.00 64.50 238 THR A C 1
ATOM 1855 O O . THR A 1 238 ? -17.728 -12.982 25.560 1.00 64.50 238 THR A O 1
ATOM 1858 N N . VAL A 1 239 ? -16.081 -11.488 25.878 1.00 61.94 239 VAL A N 1
ATOM 1859 C CA . VAL A 1 239 ? -16.004 -10.993 24.494 1.00 61.94 239 VAL A CA 1
ATOM 1860 C C . VAL A 1 239 ? -14.567 -11.220 24.037 1.00 61.94 239 VAL A C 1
ATOM 1862 O O . VAL A 1 239 ? -13.635 -10.686 24.628 1.00 61.94 239 VAL A O 1
ATOM 1865 N N . GLY A 1 240 ? -14.357 -12.101 23.055 1.00 61.31 240 GLY A N 1
ATOM 1866 C CA . GLY A 1 240 ? -13.003 -12.458 22.609 1.00 61.31 240 GLY A CA 1
ATOM 1867 C C . GLY A 1 240 ? -12.137 -13.153 23.674 1.00 61.31 240 GLY A C 1
ATOM 1868 O O . GLY A 1 240 ? -10.914 -13.064 23.606 1.00 61.31 240 GLY A O 1
ATOM 1869 N N . GLY A 1 241 ? -12.754 -13.824 24.657 1.00 61.38 241 GLY A N 1
ATOM 1870 C CA . GLY A 1 241 ? -12.056 -14.624 25.672 1.00 61.38 241 GLY A CA 1
ATOM 1871 C C . GLY A 1 241 ? -11.687 -13.904 26.977 1.00 61.38 241 GLY A C 1
ATOM 1872 O O . GLY A 1 241 ? -11.114 -14.548 27.850 1.00 61.38 241 GLY A O 1
ATOM 1873 N N . GLN A 1 242 ? -12.039 -12.623 27.156 1.00 60.28 242 GLN A N 1
ATOM 1874 C CA . GLN A 1 242 ? -11.872 -11.902 28.432 1.00 60.28 242 GLN A CA 1
ATOM 1875 C C . GLN A 1 242 ? -13.172 -11.262 28.935 1.00 60.28 242 GLN A C 1
ATOM 1877 O O . GLN A 1 242 ? -14.065 -10.954 28.141 1.00 60.28 242 GLN A O 1
ATOM 1882 N N . HIS A 1 243 ? -13.266 -11.072 30.259 1.00 64.75 243 HIS A N 1
ATOM 1883 C CA . HIS A 1 243 ? -14.364 -10.351 30.908 1.00 64.75 243 HIS A CA 1
ATOM 1884 C C . HIS A 1 243 ? -14.487 -8.938 30.345 1.00 64.75 243 HIS A C 1
ATOM 1886 O O . HIS A 1 243 ? -13.539 -8.159 30.385 1.00 64.75 243 HIS A O 1
ATOM 1892 N N . ALA A 1 244 ? -15.662 -8.620 29.806 1.00 72.94 244 ALA A N 1
ATOM 1893 C CA . ALA A 1 244 ? -15.900 -7.401 29.048 1.00 72.94 244 ALA A CA 1
ATOM 1894 C C . ALA A 1 244 ? -16.989 -6.556 29.713 1.00 72.94 244 ALA A C 1
ATOM 1896 O O . ALA A 1 244 ? -18.024 -7.074 30.124 1.00 72.94 244 ALA A O 1
ATOM 1897 N N . ARG A 1 245 ? -16.771 -5.241 29.809 1.00 83.75 245 ARG A N 1
ATOM 1898 C CA . ARG A 1 245 ? -17.764 -4.270 30.298 1.00 83.75 245 ARG A CA 1
ATOM 1899 C C . ARG A 1 245 ? -18.541 -3.712 29.107 1.00 83.75 245 ARG A C 1
ATOM 1901 O O . ARG A 1 245 ? -17.978 -2.942 28.342 1.00 83.75 245 ARG A O 1
ATOM 1908 N N . VAL A 1 246 ? -19.798 -4.092 28.908 1.00 86.94 246 VAL A N 1
ATOM 1909 C CA . VAL A 1 246 ? -20.600 -3.678 27.740 1.00 86.94 246 VAL A CA 1
ATOM 1910 C C . VAL A 1 246 ? -21.580 -2.569 28.111 1.00 86.94 246 VAL A C 1
ATOM 1912 O O . VAL A 1 246 ? -22.142 -2.563 29.202 1.00 86.94 246 VAL A O 1
ATOM 1915 N N . CYS A 1 247 ? -21.802 -1.639 27.186 1.00 89.25 247 CYS A N 1
ATOM 1916 C CA . CYS A 1 247 ? -22.828 -0.616 27.293 1.00 89.25 247 CYS A CA 1
ATOM 1917 C C . CYS A 1 247 ? -24.194 -1.167 26.892 1.00 89.25 247 CYS A C 1
ATOM 1919 O O . CYS A 1 247 ? -24.406 -1.546 25.737 1.00 89.25 247 CYS A O 1
ATOM 1921 N N . VAL A 1 248 ? -25.136 -1.139 27.826 1.00 89.31 248 VAL A N 1
ATOM 1922 C CA . VAL A 1 248 ? -26.511 -1.609 27.643 1.00 89.31 248 VAL A CA 1
ATOM 1923 C C . VAL A 1 248 ? -27.500 -0.471 27.884 1.00 89.31 248 VAL A C 1
ATOM 1925 O O . VAL A 1 248 ? -27.247 0.429 28.680 1.00 89.31 248 VAL A O 1
ATOM 1928 N N . GLN A 1 249 ? -28.626 -0.488 27.168 1.00 90.44 249 GLN A N 1
ATOM 1929 C CA . GLN A 1 249 ? -29.699 0.497 27.379 1.00 90.44 249 GLN A CA 1
ATOM 1930 C C . GLN A 1 249 ? -30.473 0.221 28.668 1.00 90.44 249 GLN A C 1
ATOM 1932 O O . GLN A 1 249 ? -30.826 1.138 29.393 1.00 90.44 249 GLN A O 1
ATOM 1937 N N . ASN A 1 250 ? -30.708 -1.059 28.951 1.00 90.69 250 ASN A N 1
ATOM 1938 C CA . ASN A 1 250 ? -31.348 -1.539 30.165 1.00 90.69 250 ASN A CA 1
ATOM 1939 C C . ASN A 1 250 ? -30.535 -2.711 30.699 1.00 90.69 250 ASN A C 1
ATOM 1941 O O . ASN A 1 250 ? -29.959 -3.468 29.913 1.00 90.69 250 ASN A O 1
ATOM 1945 N N . CYS A 1 251 ? -30.520 -2.863 32.017 1.00 91.25 251 CYS A N 1
ATOM 1946 C CA . CYS A 1 251 ? -29.871 -3.990 32.660 1.00 91.25 251 CYS A CA 1
ATOM 1947 C C . CYS A 1 251 ? -30.527 -5.321 32.263 1.00 91.25 251 CYS A C 1
ATOM 1949 O O . CYS A 1 251 ? -31.754 -5.416 32.163 1.00 91.25 251 CYS A O 1
ATOM 1951 N N . SER A 1 252 ? -29.712 -6.348 32.015 1.00 91.38 252 SER A N 1
ATOM 1952 C CA . SER A 1 252 ? -30.219 -7.669 31.640 1.00 91.38 252 SER A CA 1
ATOM 1953 C C . SER A 1 252 ? -30.949 -8.360 32.797 1.00 91.38 252 SER A C 1
ATOM 1955 O O . SER A 1 252 ? -30.746 -8.052 33.970 1.00 91.38 252 SER A O 1
ATOM 1957 N N . SER A 1 253 ? -31.757 -9.377 32.485 1.00 90.38 253 SER A N 1
ATOM 1958 C CA . SER A 1 253 ? -32.430 -10.200 33.502 1.00 90.38 253 SER A CA 1
ATOM 1959 C C . SER A 1 253 ? -31.461 -10.933 34.436 1.00 90.38 253 SER A C 1
ATOM 1961 O O . SER A 1 253 ? -31.837 -11.274 35.554 1.00 90.38 253 SER A O 1
ATOM 1963 N N . SER A 1 254 ? -30.215 -11.161 34.005 1.00 89.94 254 SER A N 1
ATOM 1964 C CA . SER A 1 254 ? -29.172 -11.765 34.842 1.00 89.94 254 SER A CA 1
ATOM 1965 C C . SER A 1 254 ? -28.570 -10.786 35.855 1.00 89.94 254 SER A C 1
ATOM 1967 O O . SER A 1 254 ? -28.050 -11.207 36.890 1.00 89.94 254 SER A O 1
ATOM 1969 N N . LYS A 1 255 ? -28.648 -9.481 35.571 1.00 91.88 255 LYS A N 1
ATOM 1970 C CA . LYS A 1 255 ? -28.115 -8.398 36.402 1.00 91.88 255 LYS A CA 1
ATOM 1971 C C . LYS A 1 255 ? -29.112 -7.243 36.506 1.00 91.88 255 LYS A C 1
ATOM 1973 O O . LYS A 1 255 ? -28.790 -6.146 36.072 1.00 91.88 255 LYS A O 1
ATOM 1978 N N . PRO A 1 256 ? -30.318 -7.466 37.053 1.00 93.44 256 PRO A N 1
ATOM 1979 C CA . PRO A 1 256 ? -31.439 -6.543 36.887 1.00 93.44 256 PRO A CA 1
ATOM 1980 C C . PRO A 1 256 ? -31.352 -5.277 37.750 1.00 93.44 256 PRO A C 1
ATOM 1982 O O . PRO A 1 256 ? -32.208 -4.406 37.616 1.00 93.44 256 PRO A O 1
ATOM 1985 N N . LEU A 1 257 ? -30.378 -5.179 38.661 1.00 94.44 257 LEU A N 1
ATOM 1986 C CA . LEU A 1 257 ? -30.293 -4.090 39.631 1.00 94.44 257 LEU A CA 1
ATOM 1987 C C . LEU A 1 257 ? -29.281 -3.037 39.188 1.00 94.44 257 LEU A C 1
ATOM 1989 O O . LEU A 1 257 ? -28.176 -3.376 38.770 1.00 94.44 257 LEU A O 1
ATOM 1993 N N . LEU A 1 258 ? -29.627 -1.761 39.340 1.00 93.88 258 LEU A N 1
ATOM 1994 C CA . LEU A 1 258 ? -28.725 -0.649 39.059 1.00 93.88 258 LEU A CA 1
ATOM 1995 C C . LEU A 1 258 ? -28.000 -0.190 40.331 1.00 93.88 258 LEU A C 1
ATOM 1997 O O . LEU A 1 258 ? -28.634 0.218 41.304 1.00 93.88 258 LEU A O 1
ATOM 2001 N N . PHE A 1 259 ? -26.670 -0.186 40.309 1.00 93.62 259 PHE A N 1
ATOM 2002 C CA . PHE A 1 259 ? -25.837 0.443 41.332 1.00 93.62 259 PHE A CA 1
ATOM 2003 C C . PHE A 1 259 ? -24.995 1.553 40.692 1.00 93.62 259 PHE A C 1
ATOM 2005 O O . PHE A 1 259 ? -24.023 1.295 39.982 1.00 93.62 259 PHE A O 1
ATOM 2012 N N . GLY A 1 260 ? -25.402 2.809 40.895 1.00 90.00 260 GLY A N 1
ATOM 2013 C CA . GLY A 1 260 ? -24.820 3.947 40.179 1.00 90.00 260 GLY A CA 1
ATOM 2014 C C . GLY A 1 260 ? -25.098 3.854 38.675 1.00 90.00 260 GLY A C 1
ATOM 2015 O O . GLY A 1 260 ? -26.227 4.068 38.245 1.00 90.00 260 GLY A O 1
ATOM 2016 N N . THR A 1 261 ? -24.075 3.527 37.882 1.00 88.00 261 THR A N 1
ATOM 2017 C CA . THR A 1 261 ? -24.173 3.298 36.425 1.00 88.00 261 THR A CA 1
ATOM 2018 C C . THR A 1 261 ? -23.906 1.845 36.024 1.00 88.00 261 THR A C 1
ATOM 2020 O O . THR A 1 261 ? -23.833 1.543 34.831 1.00 88.00 261 THR A O 1
ATOM 2023 N N . GLU A 1 262 ? -23.743 0.942 36.994 1.00 91.44 262 GLU A N 1
ATOM 2024 C CA . GLU A 1 262 ? -23.400 -0.460 36.765 1.00 91.44 262 GLU A CA 1
ATOM 2025 C C . GLU A 1 262 ? -24.585 -1.387 37.052 1.00 91.44 262 GLU A C 1
ATOM 2027 O O . GLU A 1 262 ? -25.249 -1.276 38.083 1.00 91.44 262 GLU A O 1
ATOM 2032 N N . CYS A 1 263 ? -24.836 -2.318 36.135 1.00 93.12 263 CYS A N 1
ATOM 2033 C CA . CYS A 1 263 ? -25.822 -3.377 36.297 1.00 93.12 263 CYS A CA 1
ATOM 2034 C C . CYS A 1 263 ? -25.220 -4.526 37.118 1.00 93.12 263 CYS A C 1
ATOM 2036 O O . CYS A 1 263 ? -24.196 -5.110 36.744 1.00 93.12 263 CYS A O 1
ATOM 2038 N N . VAL A 1 264 ? -25.870 -4.875 38.227 1.00 93.50 264 VAL A N 1
ATOM 2039 C CA . VAL A 1 264 ? -25.432 -5.895 39.186 1.00 93.50 264 VAL A CA 1
ATOM 2040 C C . VAL A 1 264 ? -26.530 -6.937 39.428 1.00 93.50 264 VAL A C 1
ATOM 2042 O O . VAL A 1 264 ? -27.722 -6.669 39.295 1.00 93.50 264 VAL A O 1
ATOM 2045 N N . SER A 1 265 ? -26.132 -8.165 39.774 1.00 92.69 265 SER A N 1
ATOM 2046 C CA . SER A 1 265 ? -27.063 -9.264 40.090 1.00 92.69 265 SER A CA 1
ATOM 2047 C C . SER A 1 265 ? -27.652 -9.172 41.497 1.00 92.69 265 SER A C 1
ATOM 2049 O O . SER A 1 265 ? -28.705 -9.738 41.765 1.00 92.69 265 SER A O 1
ATOM 2051 N N . SER A 1 266 ? -26.965 -8.477 42.401 1.00 93.56 266 SER A N 1
ATOM 2052 C CA . SER A 1 266 ? -27.343 -8.309 43.804 1.00 93.56 266 SER A CA 1
ATOM 2053 C C . SER A 1 266 ? -26.752 -7.011 44.340 1.00 93.56 266 SER A C 1
ATOM 2055 O O . SER A 1 266 ? -25.664 -6.611 43.916 1.00 93.56 266 SER A O 1
ATOM 2057 N N . CYS A 1 267 ? -27.433 -6.377 45.292 1.00 93.62 267 CYS A N 1
ATOM 2058 C CA . CYS A 1 267 ? -26.933 -5.154 45.904 1.00 93.62 267 CYS A CA 1
ATOM 2059 C C . CYS A 1 267 ? -25.652 -5.406 46.724 1.00 93.62 267 CYS A C 1
ATOM 2061 O O . CYS A 1 267 ? -25.621 -6.349 47.518 1.00 93.62 267 CYS A O 1
ATOM 2063 N N . PRO A 1 268 ? -24.586 -4.599 46.533 1.00 93.88 268 PRO A N 1
ATOM 2064 C CA . PRO A 1 268 ? -23.362 -4.701 47.323 1.00 93.88 268 PRO A CA 1
ATOM 2065 C C . PRO A 1 268 ? -23.607 -4.499 48.823 1.00 93.88 268 PRO A C 1
ATOM 2067 O O . PRO A 1 268 ? -24.566 -3.840 49.233 1.00 93.88 268 PRO A O 1
ATOM 2070 N N . THR A 1 269 ? -22.695 -5.004 49.653 1.00 92.69 269 THR A N 1
ATOM 2071 C CA . THR A 1 269 ? -22.746 -4.820 51.109 1.00 92.69 269 THR A CA 1
ATOM 2072 C C . THR A 1 269 ? -22.861 -3.341 51.483 1.00 92.69 269 THR A C 1
ATOM 2074 O O . THR A 1 269 ? -22.124 -2.503 50.967 1.00 92.69 269 THR A O 1
ATOM 2077 N N . GLY A 1 270 ? -23.776 -3.025 52.404 1.00 90.06 270 GLY A N 1
ATOM 2078 C CA . GLY A 1 270 ? -24.041 -1.649 52.835 1.00 90.06 270 GLY A CA 1
ATOM 2079 C C . GLY A 1 270 ? -25.004 -0.877 51.928 1.00 90.06 270 GLY A C 1
ATOM 2080 O O . GLY A 1 270 ? -25.200 0.316 52.140 1.00 90.06 270 GLY A O 1
ATOM 2081 N N . THR A 1 271 ? -25.615 -1.542 50.943 1.00 94.19 271 THR A N 1
ATOM 2082 C CA . THR A 1 271 ? -26.691 -0.977 50.123 1.00 94.19 271 THR A CA 1
ATOM 2083 C C . THR A 1 271 ? -27.972 -1.798 50.249 1.00 94.19 271 THR A C 1
ATOM 2085 O O . THR A 1 271 ? -27.945 -2.966 50.635 1.00 94.19 271 THR A O 1
ATOM 2088 N N . VAL A 1 272 ? -29.101 -1.167 49.943 1.00 92.94 272 VAL A N 1
ATOM 2089 C CA . VAL A 1 272 ? -30.453 -1.715 50.073 1.00 92.94 272 VAL A CA 1
ATOM 2090 C C . VAL A 1 272 ? -31.188 -1.590 48.745 1.00 92.94 272 VAL A C 1
ATOM 2092 O O . VAL A 1 272 ? -31.022 -0.605 48.022 1.00 92.94 272 VAL A O 1
ATOM 2095 N N . GLN A 1 273 ? -31.988 -2.597 48.405 1.00 94.31 273 GLN A N 1
ATOM 2096 C CA . GLN A 1 273 ? -32.707 -2.630 47.140 1.00 94.31 273 GLN A CA 1
ATOM 2097 C C . GLN A 1 273 ? -34.009 -1.827 47.227 1.00 94.31 273 GLN A C 1
ATOM 2099 O O . GLN A 1 273 ? -34.856 -2.066 48.093 1.00 94.31 273 GLN A O 1
ATOM 2104 N N . TYR A 1 274 ? -34.217 -0.932 46.266 1.00 93.31 274 TYR A N 1
ATOM 2105 C CA . TYR A 1 274 ? -35.465 -0.200 46.091 1.00 93.31 274 TYR A CA 1
ATOM 2106 C C . TYR A 1 274 ? -35.731 0.075 44.610 1.00 93.31 274 TYR A C 1
ATOM 2108 O O . TYR A 1 274 ? -34.876 0.615 43.916 1.00 93.31 274 TYR A O 1
ATOM 2116 N N . ASN A 1 275 ? -36.917 -0.307 44.126 1.00 90.94 275 ASN A N 1
ATOM 2117 C CA . ASN A 1 275 ? -37.380 -0.064 42.754 1.00 90.94 275 ASN A CA 1
ATOM 2118 C C . ASN A 1 275 ? -36.346 -0.397 41.649 1.00 90.94 275 ASN A C 1
ATOM 2120 O O . ASN A 1 275 ? -36.116 0.391 40.736 1.00 90.94 275 ASN A O 1
ATOM 2124 N N . GLY A 1 276 ? -35.678 -1.551 41.762 1.00 90.00 276 GLY A N 1
ATOM 2125 C CA . GLY A 1 276 ? -34.665 -1.993 40.791 1.00 90.00 276 GLY A CA 1
ATOM 2126 C C . GLY A 1 276 ? -33.292 -1.317 40.917 1.00 90.00 276 GLY A C 1
ATOM 2127 O O . GLY A 1 276 ? -32.436 -1.540 40.069 1.00 90.00 276 GLY A O 1
ATOM 2128 N N . ALA A 1 277 ? -33.047 -0.529 41.966 1.00 93.62 277 ALA A N 1
ATOM 2129 C CA . ALA A 1 277 ? -31.759 0.103 42.239 1.00 93.62 277 ALA A CA 1
ATOM 2130 C C . ALA A 1 277 ? -31.218 -0.261 43.630 1.00 93.62 277 ALA A C 1
ATOM 2132 O O . ALA A 1 277 ? -31.973 -0.632 44.529 1.00 93.62 277 ALA A O 1
ATOM 2133 N N . CYS A 1 278 ? -29.906 -0.125 43.803 1.00 95.12 278 CYS A N 1
ATOM 2134 C CA . CYS A 1 278 ? -29.202 -0.302 45.067 1.00 95.12 278 CYS A CA 1
ATOM 2135 C C . CYS A 1 278 ? -28.812 1.066 45.634 1.00 95.12 278 CYS A C 1
ATOM 2137 O O . CYS A 1 278 ? -28.060 1.814 45.008 1.00 95.12 278 CYS A O 1
ATOM 2139 N N . LEU A 1 279 ? -29.328 1.396 46.817 1.00 94.25 279 LEU A N 1
ATOM 2140 C CA . LEU A 1 279 ? -29.161 2.696 47.470 1.00 94.25 279 LEU A CA 1
ATOM 2141 C C . LEU A 1 279 ? -28.400 2.543 48.790 1.00 94.25 279 LEU A C 1
ATOM 2143 O O . LEU A 1 279 ? -28.518 1.519 49.451 1.00 94.25 279 LEU A O 1
ATOM 2147 N N . TYR A 1 280 ? -27.666 3.567 49.228 1.00 92.56 280 TYR A N 1
ATOM 2148 C CA . TYR A 1 280 ? -27.012 3.565 50.552 1.00 92.56 280 TYR A CA 1
ATOM 2149 C C . TYR A 1 280 ? -27.985 3.761 51.727 1.00 92.56 280 TYR A C 1
ATOM 2151 O O . TYR A 1 280 ? -27.608 3.606 52.884 1.00 92.56 280 TYR A O 1
ATOM 2159 N N . GLY A 1 281 ? -29.239 4.106 51.444 1.00 91.44 281 GLY A N 1
ATOM 2160 C CA . GLY A 1 281 ? -30.280 4.293 52.443 1.00 91.44 281 GLY A CA 1
ATOM 2161 C C . GLY A 1 281 ? -31.655 4.324 51.794 1.00 91.44 281 GLY A C 1
ATOM 2162 O O . GLY A 1 281 ? -31.781 4.537 50.585 1.00 91.44 281 GLY A O 1
ATOM 2163 N N . CYS A 1 282 ? -32.685 4.095 52.602 1.00 91.62 282 CYS A N 1
ATOM 2164 C CA . CYS A 1 282 ? -34.051 4.074 52.113 1.00 91.62 282 CYS A CA 1
ATOM 2165 C C . CYS A 1 282 ? -34.611 5.486 51.890 1.00 91.62 282 CYS A C 1
ATOM 2167 O O . CYS A 1 282 ? -34.383 6.374 52.715 1.00 91.62 282 CYS A O 1
ATOM 2169 N N . PRO A 1 283 ? -35.346 5.716 50.787 1.00 92.69 283 PRO A N 1
ATOM 2170 C CA . PRO A 1 283 ? -35.943 7.015 50.518 1.00 92.69 283 PRO A CA 1
ATOM 2171 C C . PRO A 1 283 ? -37.109 7.302 51.482 1.00 92.69 283 PRO A C 1
ATOM 2173 O O . PRO A 1 283 ? -37.716 6.365 52.006 1.00 92.69 283 PRO A O 1
ATOM 2176 N N . PRO A 1 284 ? -37.503 8.578 51.665 1.00 90.88 284 PRO A N 1
ATOM 2177 C CA . PRO A 1 284 ? -38.563 8.962 52.607 1.00 90.88 284 PRO A CA 1
ATOM 2178 C C . PRO A 1 284 ? -39.919 8.284 52.368 1.00 90.88 284 PRO A C 1
ATOM 2180 O O . PRO A 1 284 ? -40.692 8.110 53.300 1.00 90.88 284 PRO A O 1
ATOM 2183 N N . ILE A 1 285 ? -40.203 7.893 51.123 1.00 91.25 285 ILE A N 1
ATOM 2184 C CA . ILE A 1 285 ? -41.443 7.210 50.718 1.00 91.25 285 ILE A CA 1
ATOM 2185 C C . ILE A 1 285 ? -41.487 5.723 51.106 1.00 91.25 285 ILE A C 1
ATOM 2187 O O . ILE A 1 285 ? -42.549 5.110 51.067 1.00 91.25 285 ILE A O 1
ATOM 2191 N N . ALA A 1 286 ? -40.345 5.135 51.461 1.00 89.50 286 ALA A N 1
ATOM 2192 C CA . ALA A 1 286 ? -40.227 3.745 51.891 1.00 89.50 286 ALA A CA 1
ATOM 2193 C C . ALA A 1 286 ? -39.136 3.622 52.970 1.00 89.50 286 ALA A C 1
ATOM 2195 O O . ALA A 1 286 ? -38.127 2.963 52.734 1.00 89.50 286 ALA A O 1
ATOM 2196 N N . PRO A 1 287 ? -39.276 4.291 54.130 1.00 88.56 287 PRO A N 1
ATOM 2197 C CA . PRO A 1 287 ? -38.162 4.546 55.046 1.00 88.56 287 PRO A CA 1
ATOM 2198 C C . PRO A 1 287 ? -37.722 3.313 55.847 1.00 88.56 287 PRO A C 1
ATOM 2200 O O . PRO A 1 287 ? -36.660 3.331 56.470 1.00 88.56 287 PRO A O 1
ATOM 2203 N N . LYS A 1 288 ? -38.526 2.244 55.865 1.00 87.06 288 LYS A N 1
ATOM 2204 C CA . LYS A 1 288 ? -38.259 1.048 56.667 1.00 87.06 288 LYS A CA 1
ATOM 2205 C C . LYS A 1 288 ? -37.363 0.080 55.902 1.00 87.06 288 LYS A C 1
ATOM 2207 O O . LYS A 1 288 ? -37.600 -0.215 54.733 1.00 87.06 288 LYS A O 1
ATOM 2212 N N . HIS A 1 289 ? -36.369 -0.458 56.601 1.00 87.06 289 HIS A N 1
ATOM 2213 C CA . HIS A 1 289 ? -35.504 -1.516 56.096 1.00 87.06 289 HIS A CA 1
ATOM 2214 C C . HIS A 1 289 ? -36.035 -2.887 56.528 1.00 87.06 289 HIS A C 1
ATOM 2216 O O . HIS A 1 289 ? -36.198 -3.141 57.721 1.00 87.06 289 HIS A O 1
ATOM 2222 N N . SER A 1 290 ? -36.270 -3.779 55.568 1.00 87.56 290 SER A N 1
ATOM 2223 C CA . SER A 1 290 ? -36.719 -5.148 55.820 1.00 87.56 290 SER A CA 1
ATOM 2224 C C . SER A 1 290 ? -36.050 -6.108 54.841 1.00 87.56 290 SER A C 1
ATOM 2226 O O . SER A 1 290 ? -36.183 -5.949 53.631 1.00 87.56 290 SER A O 1
ATOM 2228 N N . ASN A 1 291 ? -35.307 -7.094 55.356 1.00 86.12 291 ASN A N 1
ATOM 2229 C CA . ASN A 1 291 ? -34.619 -8.126 54.565 1.00 86.12 291 ASN A CA 1
ATOM 2230 C C . ASN A 1 291 ? -33.793 -7.594 53.371 1.00 86.12 291 ASN A C 1
ATOM 2232 O O . ASN A 1 291 ? -33.773 -8.213 52.313 1.00 86.12 291 ASN A O 1
ATOM 2236 N N . GLY A 1 292 ? -33.115 -6.449 53.516 1.00 84.88 292 GLY A N 1
ATOM 2237 C CA . GLY A 1 292 ? -32.317 -5.859 52.430 1.00 84.88 292 GLY A CA 1
ATOM 2238 C C . GLY A 1 292 ? -33.115 -5.007 51.436 1.00 84.88 292 GLY A C 1
ATOM 2239 O O . GLY A 1 292 ? -32.538 -4.508 50.471 1.00 84.88 292 GLY A O 1
ATOM 2240 N N . HIS A 1 293 ? -34.415 -4.808 51.669 1.00 91.19 293 HIS A N 1
ATOM 2241 C CA . HIS A 1 293 ? -35.307 -3.994 50.847 1.00 91.19 293 HIS A CA 1
ATOM 2242 C C . HIS A 1 293 ? -35.850 -2.786 51.616 1.00 91.19 293 HIS A C 1
ATOM 2244 O O . HIS A 1 293 ? -36.045 -2.837 52.833 1.00 91.19 293 HIS A O 1
ATOM 2250 N N . CYS A 1 294 ? -36.147 -1.715 50.884 1.00 89.94 294 CYS A N 1
ATOM 2251 C CA . CYS A 1 294 ? -36.902 -0.580 51.409 1.00 89.94 294 CYS A CA 1
ATOM 2252 C C . CYS A 1 294 ? -38.403 -0.803 51.213 1.00 89.94 294 CYS A C 1
ATOM 2254 O O . CYS A 1 294 ? -38.848 -1.061 50.092 1.00 89.94 294 CYS A O 1
ATOM 2256 N N . VAL A 1 295 ? -39.177 -0.692 52.293 1.00 90.12 295 VAL A N 1
ATOM 2257 C CA . VAL A 1 295 ? -40.631 -0.920 52.300 1.00 90.12 295 VAL A CA 1
ATOM 2258 C C . VAL A 1 295 ? -41.382 0.312 52.813 1.00 90.12 295 VAL A C 1
ATOM 2260 O O . VAL A 1 295 ? -40.897 1.030 53.694 1.00 90.12 295 VAL A O 1
ATOM 2263 N N . SER A 1 296 ? -42.555 0.577 52.232 1.00 85.75 296 SER A N 1
ATOM 2264 C CA . SER A 1 296 ? -43.523 1.535 52.779 1.00 85.75 296 SER A CA 1
ATOM 2265 C C . SER A 1 296 ? -44.189 0.956 54.030 1.00 85.75 296 SER A C 1
ATOM 2267 O O . SER A 1 296 ? -44.136 -0.255 54.249 1.00 85.75 296 SER A O 1
ATOM 2269 N N . GLU A 1 297 ? -44.756 1.825 54.868 1.00 73.56 297 GLU A N 1
ATOM 2270 C CA . GLU A 1 297 ? -45.431 1.417 56.109 1.00 73.56 297 GLU A CA 1
ATOM 2271 C C . GLU A 1 297 ? -46.616 0.474 55.910 1.00 73.56 297 GLU A C 1
ATOM 2273 O O . GL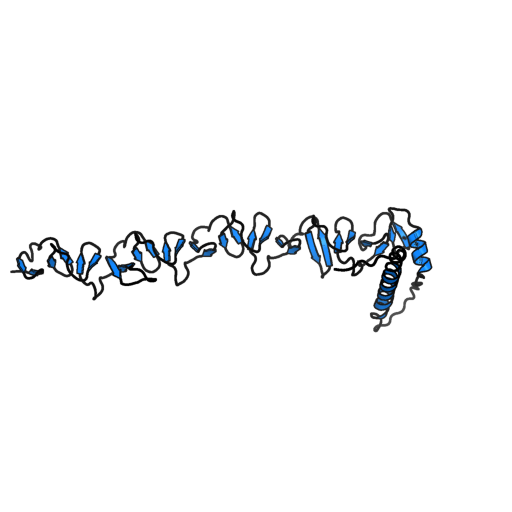U A 1 297 ? -47.301 0.580 54.866 1.00 73.56 297 GLU A O 1
#